Protein 3C6C (pdb70)

Secondary structure (DSSP, 8-state):
---B-EEEE---SSPP-TTS----SHHHHHHHHHHHHHHT-SEEEE-EE-TTT--EE--HHHHHHHHHHHHTTT---EEEEE---SEEE-EETTEEEEE-TT-EE--HHHHTHHHHHH--SEEEEE---EEEEETTEEEEE---HHHHH--HHHHHHT-EEEEE-SSHHHHHHHHHHHHTT-S-SS-EE---S-TTS--S-S---TTGGGS-TTSEEB----GGG---HHHHHT-BEEESTTT--EEETTEEPPHHHHHHHHHHHHHHT--BPPHHHHHH-----

Foldseek 3Di:
DDAFAEEAAAQAAAADDVVQPAAAALLSQLVLVQLLQVLPHQEYEDAYHDSPRSHHDDPLVRLQSNLVCNVPVPGDHQYEYELLPQQWFDADPVGRVDGDPVGRHDALVVSCVSCLNRVTQEYEDAQDWDWFDRPPDITIGHDDLVRVLVCQVCVVSNHAYAYEDFELVSQVSQVVCVVVVSGDDAHHYEEACTPPGHHLDLVSVVSVVSHDPRHAYEYAAAAPSSPLSQLVVRHHHYDYPNRYQAPDDPHGDRSSSRSNVVQVSSVVVPGHDHNVRVCVSPNDD

Radius of gyration: 17.81 Å; Cα contacts (8 Å, |Δi|>4): 610; chains: 1; bounding box: 41×48×41 Å

InterPro domains:
  IPR008567 Beta-keto acid cleavage enzyme [PF05853] (4-293)
  IPR008567 Beta-keto acid cleavage enzyme [PTHR37418] (1-295)
  IPR013785 Aldolase-type TIM barrel [G3DSA:3.20.20.70] (2-297)

B-factor: mean 24.75, std 10.01, range [10.19, 69.8]

Organism: Cupriavidus pinatubonensis (strain JMP 134 / LMG 1197) (NCBI:txid264198)

Nearest PDB structures (foldseek):
  3c6c-assembly1_A  TM=1.001E+00  e=1.081E-60  Cupriavidus pinatubonensis JMP134
  5zmu-assembly2_D  TM=8.269E-01  e=6.084E-22  Bordetella sp. BK-52
  5zmy-assembly2_C  TM=8.220E-01  e=3.050E-21  Bordetella sp. BK-52
  5zmy-assembly4_H  TM=8.264E-01  e=2.867E-21  Bordetella sp. BK-52
  5zmy-assembly3_E  TM=8.151E-01  e=7.732E-21  Bordetella sp. BK-52

Sequence (285 aa):
SRKVILTCAVTGNAPFNPKHPSPITPAQIADACVEAAKAGASVAHIHVRDPKTGGGSRDPVLFKEVVVDRVRSSGTDIVLNLTCGLGAFLLPDPEDESKALPESDVVPVAERVKHLEDCLPEIASSLDITTGNQVEGKLEFVYYLNNTTRTLRAARRFQELGIKPELEVFSPGDILFGKQLIEEGLIDGVPLFQVLGVLWGAPASTETIYQRNNLIPANAQWAAFGIIGRRDQPAQAALLGGNVRVGLEDNLYLSRGVFATNGQLVERRARTVIEHLGSVATPDEARDIGLSR

CATH classification: 3.20.20.70

Structure (mmCIF, N/CA/C/O backbone):
data_3C6C
#
_entry.id   3C6C
#
_cell.length_a   50.339
_cell.length_b   121.397
_cell.length_c   133.028
_cell.angle_alpha   90.000
_cell.angle_beta   90.000
_cell.angle_gamma   90.000
#
_symmetry.space_group_name_H-M   'I 2 2 2'
#
loop_
_entity.id
_entity.type
_entity.pdbx_description
1 polymer '3-keto-5-aminohexanoate cleavage enzyme'
2 non-polymer 'NICKEL (II) ION'
3 non-polymer 'ACETATE ION'
4 non-polymer 1,2-ETHANEDIOL
5 non-polymer DI(HYDROXYETHYL)ETHER
6 water water
#
loop_
_atom_site.group_PDB
_atom_site.id
_atom_site.type_symbol
_atom_site.label_atom_id
_atom_site.label_alt_id
_atom_site.label_comp_id
_atom_site.label_asym_id
_atom_site.label_entity_id
_atom_site.label_seq_id
_atom_site.pdbx_PDB_ins_code
_atom_site.Cartn_x
_atom_site.Cartn_y
_atom_site.Cartn_z
_atom_site.occupancy
_atom_site.B_iso_or_equiv
_atom_site.auth_seq_id
_atom_site.auth_comp_id
_atom_site.auth_asym_id
_atom_site.auth_atom_id
_atom_site.pdbx_PDB_model_num
ATOM 1 N N . SER A 1 21 ? 40.380 65.168 45.853 1.00 47.67 2 SER A N 1
ATOM 2 C CA . SER A 1 21 ? 39.615 64.031 45.249 1.00 45.14 2 SER A CA 1
ATOM 3 C C . SER A 1 21 ? 40.148 62.664 45.725 1.00 43.39 2 SER A C 1
ATOM 4 O O . SER A 1 21 ? 41.124 62.109 45.173 1.00 41.55 2 SER A O 1
ATOM 6 N N . ARG A 1 22 ? 39.505 62.135 46.763 1.00 37.82 3 ARG A N 1
ATOM 7 C CA . ARG A 1 22 ? 39.812 60.772 47.209 1.00 33.41 3 ARG A CA 1
ATOM 8 C C . ARG A 1 22 ? 39.479 59.801 46.099 1.00 28.78 3 ARG A C 1
ATOM 9 O O . ARG A 1 22 ? 38.526 59.997 45.345 1.00 24.06 3 ARG A O 1
ATOM 17 N N . LYS A 1 23 ? 40.294 58.753 46.036 1.00 25.67 4 LYS A N 1
ATOM 18 C CA . LYS A 1 23 ? 40.041 57.621 45.163 1.00 24.45 4 LYS A CA 1
ATOM 19 C C . LYS A 1 23 ? 39.290 56.557 45.956 1.00 23.98 4 LYS A C 1
ATOM 20 O O . LYS A 1 23 ? 39.811 55.983 46.905 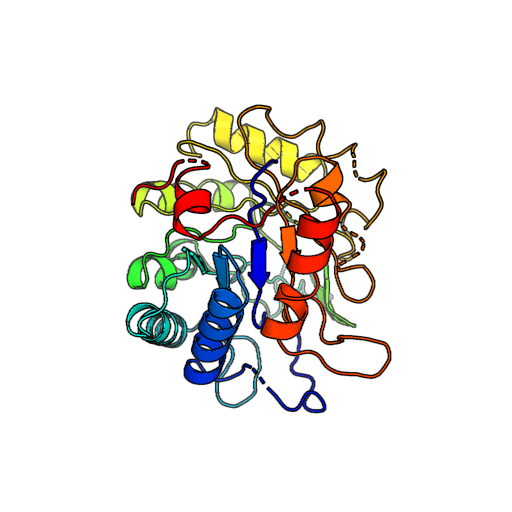1.00 26.66 4 LYS A O 1
ATOM 24 N N . VAL A 1 24 ? 38.063 56.306 45.528 1.00 19.50 5 VAL A N 1
ATOM 25 C CA . VAL A 1 24 ? 37.166 55.374 46.192 1.00 17.61 5 VAL A CA 1
ATOM 26 C C . VAL A 1 24 ? 37.289 53.989 45.571 1.00 17.93 5 VAL A C 1
ATOM 27 O O . VAL A 1 24 ? 37.184 53.829 44.354 1.00 16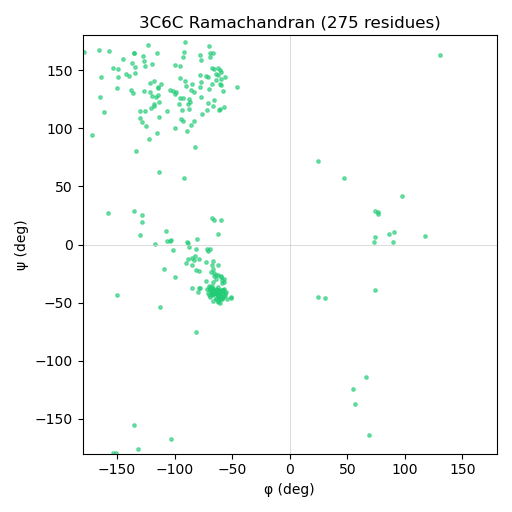.65 5 VAL A O 1
ATOM 31 N N . ILE A 1 25 ? 37.555 52.990 46.406 1.00 17.24 6 ILE A N 1
ATOM 32 C CA . ILE A 1 25 ? 37.633 51.595 45.927 1.00 16.00 6 ILE A CA 1
ATOM 33 C C . ILE A 1 25 ? 36.211 51.109 45.716 1.00 16.83 6 ILE A C 1
ATOM 34 O O . ILE A 1 25 ? 35.367 51.204 46.602 1.00 17.84 6 ILE A O 1
ATOM 39 N N . LEU A 1 26 ? 35.973 50.605 44.513 1.00 15.82 7 LEU A N 1
ATOM 40 C CA . LEU A 1 26 ? 34.662 50.023 44.157 1.00 15.94 7 LEU A CA 1
ATOM 41 C C . LEU A 1 26 ? 34.839 48.563 43.808 1.00 17.12 7 LEU A C 1
ATOM 42 O O . LEU A 1 26 ? 35.610 48.178 42.889 1.00 17.24 7 LEU A O 1
ATOM 47 N N . THR A 1 27 ? 34.120 47.767 44.592 1.00 15.75 8 THR A N 1
ATOM 48 C CA . THR A 1 27 ? 34.006 46.318 44.404 1.00 16.41 8 THR A CA 1
ATOM 49 C C . THR A 1 27 ? 32.671 45.989 43.745 1.00 16.83 8 THR A C 1
ATOM 50 O O . THR A 1 27 ? 31.611 46.500 44.121 1.00 17.71 8 THR A O 1
ATOM 54 N N . CYS A 1 28 ? 32.755 45.163 42.719 1.00 16.56 9 CYS A N 1
ATOM 55 C CA . CYS A 1 28 ? 31.564 44.586 42.095 1.00 15.01 9 CYS A CA 1
ATOM 56 C C . CYS A 1 28 ? 31.415 43.126 42.439 1.00 17.99 9 CYS A C 1
ATOM 57 O O . CYS A 1 28 ? 32.285 42.306 42.114 1.00 16.79 9 CYS A O 1
ATOM 60 N N . ALA A 1 29 ? 30.337 42.862 43.170 1.00 16.08 10 ALA A N 1
ATOM 61 C CA . ALA A 1 29 ? 29.934 41.527 43.623 1.00 16.39 10 ALA A CA 1
ATOM 62 C C . ALA A 1 29 ? 29.043 40.958 42.537 1.00 16.11 10 ALA A C 1
ATOM 63 O O . ALA A 1 29 ? 27.874 41.274 42.447 1.00 16.36 10 ALA A O 1
ATOM 65 N N . VAL A 1 30 ? 29.642 40.132 41.679 1.00 14.92 11 VAL A N 1
ATOM 66 C CA . VAL A 1 30 ? 29.067 39.856 40.359 1.00 15.98 11 VAL A CA 1
ATOM 67 C C . VAL A 1 30 ? 27.900 38.850 40.319 1.00 16.22 11 VAL A C 1
ATOM 68 O O . VAL A 1 30 ? 27.100 38.878 39.369 1.00 17.25 11 VAL A O 1
ATOM 72 N N . THR A 1 31 ? 27.774 37.964 41.317 1.00 17.64 12 THR A N 1
ATOM 73 C CA . THR A 1 31 ? 26.678 36.968 41.227 1.00 16.13 12 THR A CA 1
ATOM 74 C C . THR A 1 31 ? 26.113 36.486 42.570 1.00 16.09 12 THR A C 1
ATOM 75 O O . THR A 1 31 ? 24.918 36.311 42.723 1.00 17.09 12 THR A O 1
ATOM 79 N N . GLY A 1 32 ? 27.000 36.204 43.512 1.00 17.27 13 GLY A N 1
ATOM 80 C CA . GLY A 1 32 ? 26.598 35.716 44.798 1.00 18.05 13 GLY A CA 1
ATOM 81 C C . GLY A 1 32 ? 26.038 34.313 44.746 1.00 17.89 13 GLY A C 1
ATOM 82 O O . GLY A 1 32 ? 26.198 33.598 43.776 1.00 18.02 13 GLY A O 1
ATOM 83 N N . ASN A 1 33 ? 25.355 33.952 45.829 1.00 18.96 14 ASN A N 1
ATOM 84 C CA . ASN A 1 33 ? 24.763 32.605 45.940 1.00 21.82 14 ASN A CA 1
ATOM 85 C C . ASN A 1 33 ? 23.287 32.618 46.363 1.00 23.32 14 ASN A C 1
ATOM 86 O O . ASN A 1 33 ? 22.706 31.579 46.622 1.00 23.89 14 ASN A O 1
ATOM 91 N N . ALA A 1 34 ? 22.674 33.796 46.412 1.00 18.85 15 ALA A N 1
ATOM 92 C CA . ALA A 1 34 ? 21.209 33.871 46.582 1.00 20.34 15 ALA A CA 1
ATOM 93 C C . ALA A 1 34 ? 20.538 33.140 45.409 1.00 20.44 15 ALA A C 1
ATOM 94 O O . ALA A 1 34 ? 21.045 33.112 44.304 1.00 20.09 15 ALA A O 1
ATOM 96 N N . PRO A 1 35 ? 19.378 32.531 45.648 1.00 22.30 16 PRO A N 1
ATOM 97 C CA . PRO A 1 35 ? 18.679 31.796 44.577 1.00 22.94 16 PRO A CA 1
ATOM 98 C C . PRO A 1 35 ? 18.581 32.525 43.230 1.00 22.69 16 PRO A C 1
ATOM 99 O O . PRO A 1 35 ? 18.258 33.715 43.143 1.00 23.40 16 PRO A O 1
ATOM 103 N N . PHE A 1 36 ? 18.853 31.760 42.189 1.00 22.15 17 PHE A N 1
ATOM 104 C CA . PHE A 1 36 ? 18.768 32.245 40.797 1.00 22.25 17 PHE A CA 1
ATOM 105 C C . PHE A 1 36 ? 17.310 32.572 40.486 1.00 22.18 17 PHE A C 1
ATOM 106 O O . PHE A 1 36 ? 16.425 31.736 40.639 1.00 20.15 17 PHE A O 1
ATOM 114 N N . ASN A 1 37 ? 17.089 33.812 40.054 1.00 22.06 18 ASN A N 1
ATOM 115 C CA . ASN A 1 37 ? 15.791 34.252 39.508 1.00 23.98 18 ASN A CA 1
ATOM 116 C C . ASN A 1 37 ? 15.857 34.252 37.985 1.00 22.66 18 ASN A C 1
ATOM 117 O O . ASN A 1 37 ? 16.421 35.162 37.380 1.00 22.62 18 ASN A O 1
ATOM 122 N N . PRO A 1 38 ? 15.311 33.207 37.344 1.00 22.15 19 PRO A N 1
ATOM 123 C CA . PRO A 1 38 ? 15.496 33.014 35.905 1.00 22.36 19 PRO A CA 1
ATOM 124 C C . PRO A 1 38 ? 14.774 34.041 35.018 1.00 20.24 19 PRO A C 1
ATOM 125 O O . PRO A 1 38 ? 14.943 34.035 33.799 1.00 22.76 19 PRO A O 1
ATOM 129 N N . LYS A 1 39 ? 14.004 34.931 35.626 1.00 17.78 20 LYS A N 1
ATOM 130 C CA . LYS A 1 39 ? 13.489 36.100 34.873 1.00 18.14 20 LYS A CA 1
ATOM 131 C C . LYS A 1 39 ? 14.611 37.079 34.504 1.00 16.73 20 LYS A C 1
ATOM 132 O O . LYS A 1 39 ? 14.511 37.819 33.525 1.00 19.09 20 LYS A O 1
ATOM 138 N N . HIS A 1 40 ? 15.686 37.028 35.274 1.00 17.85 21 HIS A N 1
ATOM 139 C CA . HIS A 1 40 ? 16.881 37.834 34.952 1.00 18.20 21 HIS A CA 1
ATOM 140 C C . HIS A 1 40 ? 17.635 37.174 33.788 1.00 18.56 21 HIS A C 1
ATOM 141 O O . HIS A 1 40 ? 18.178 36.094 33.928 1.00 20.12 21 HIS A O 1
ATOM 148 N N . PRO A 1 41 ? 17.664 37.822 32.623 1.00 20.95 22 PRO A N 1
ATOM 149 C CA . PRO A 1 41 ? 18.048 37.112 31.401 1.00 20.68 22 PRO A CA 1
ATOM 150 C C . PRO A 1 41 ? 19.536 36.944 31.170 1.00 21.18 22 PRO A C 1
ATOM 151 O O . PRO A 1 41 ? 19.944 36.327 30.191 1.00 22.39 22 PRO A O 1
ATOM 155 N N . SER A 1 42 ? 20.333 37.519 32.059 1.00 20.42 23 SER A N 1
ATOM 156 C CA . SER A 1 42 ? 21.797 37.481 31.926 1.00 19.68 23 SER A CA 1
ATOM 157 C C . SER A 1 42 ? 22.501 37.219 33.244 1.00 20.01 23 SER A C 1
ATOM 158 O O . SER A 1 42 ? 23.658 37.564 33.419 1.00 21.64 23 SER A O 1
ATOM 169 N N . PRO A 1 44 ? 24.850 35.781 35.839 1.00 19.84 25 PRO A N 1
ATOM 170 C CA . PRO A 1 44 ? 26.060 34.945 35.644 1.00 18.23 25 PRO A CA 1
ATOM 171 C C . PRO A 1 44 ? 26.015 33.642 36.429 1.00 17.33 25 PRO A C 1
ATOM 172 O O . PRO A 1 44 ? 26.014 33.642 37.674 1.00 20.57 25 PRO A O 1
ATOM 176 N N . ILE A 1 45 ? 25.979 32.536 35.691 1.00 16.80 26 ILE A N 1
ATOM 177 C CA . ILE A 1 45 ? 25.839 31.213 36.315 1.00 17.94 26 ILE A CA 1
ATOM 178 C C . ILE A 1 45 ? 27.075 30.333 36.162 1.00 18.32 26 ILE A C 1
ATOM 179 O O . ILE A 1 45 ? 27.574 29.771 37.132 1.00 18.76 26 ILE A O 1
ATOM 184 N N . THR A 1 46 ? 27.500 30.175 34.918 1.00 17.79 27 THR A N 1
ATOM 185 C CA . THR A 1 46 ? 28.703 29.348 34.592 1.00 18.99 27 THR A CA 1
ATOM 186 C C . THR A 1 46 ? 29.982 30.106 34.926 1.00 17.70 27 THR A C 1
ATOM 187 O O . THR A 1 46 ? 29.954 31.345 35.026 1.00 17.16 27 THR A O 1
ATOM 191 N N . PRO A 1 47 ? 31.111 29.393 35.104 1.00 17.85 28 PRO A N 1
ATOM 192 C CA . PRO A 1 47 ? 32.331 30.135 35.355 1.00 18.69 28 PRO A CA 1
ATOM 193 C C . PRO A 1 47 ? 32.691 31.154 34.253 1.00 17.83 28 PRO A C 1
ATOM 194 O O . PRO A 1 47 ? 33.249 32.216 34.534 1.00 17.04 28 PRO A O 1
ATOM 198 N N . ALA A 1 48 ? 32.342 30.836 33.009 1.00 19.70 29 ALA A N 1
ATOM 199 C CA . ALA A 1 48 ? 32.640 31.706 31.886 1.00 16.12 29 ALA A CA 1
ATOM 200 C C . ALA A 1 48 ? 31.805 32.987 32.022 1.00 15.90 29 ALA A C 1
ATOM 201 O O . ALA A 1 48 ? 32.301 34.087 31.792 1.00 16.94 29 ALA A O 1
ATOM 203 N N . GLN A 1 49 ? 30.545 32.829 32.401 1.00 17.49 30 GLN A N 1
ATOM 204 C CA . GLN A 1 49 ? 29.631 33.984 32.551 1.00 16.26 30 GLN A CA 1
ATOM 205 C C . GLN A 1 49 ? 30.082 34.861 33.717 1.00 16.86 30 GLN A C 1
ATOM 206 O O . GLN A 1 49 ? 30.018 36.109 33.685 1.00 16.96 30 GLN A O 1
ATOM 212 N N . ILE A 1 50 ? 30.554 34.193 34.749 1.00 16.49 31 ILE A N 1
ATOM 213 C CA . ILE A 1 50 ? 30.989 34.890 35.983 1.00 16.97 31 ILE A CA 1
ATOM 214 C C . ILE A 1 50 ? 32.274 35.674 35.716 1.00 17.68 31 ILE A C 1
ATOM 215 O O . ILE A 1 50 ? 32.396 36.816 36.098 1.00 16.27 31 ILE A O 1
ATOM 220 N N . ALA A 1 51 ? 33.20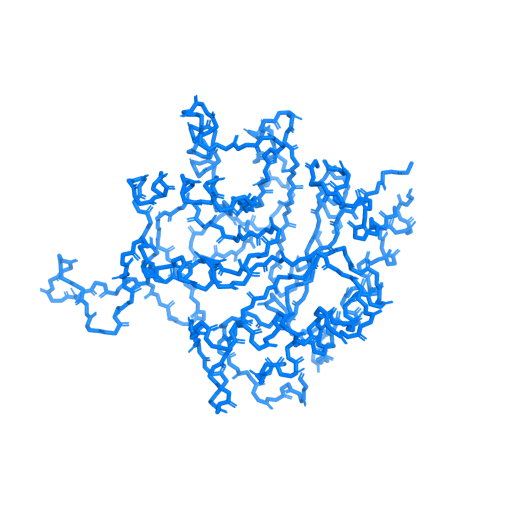6 35.054 35.000 1.00 17.82 32 ALA A N 1
ATOM 221 C CA . ALA A 1 51 ? 34.431 35.732 34.567 1.00 17.71 32 ALA A CA 1
ATOM 222 C C . ALA A 1 51 ? 34.072 36.894 33.658 1.00 15.71 32 ALA A C 1
ATOM 223 O O . ALA A 1 51 ? 34.610 37.991 33.792 1.00 16.99 32 ALA A O 1
ATOM 225 N N . ASP A 1 52 ? 33.168 36.646 32.717 1.00 17.76 33 ASP A N 1
ATOM 226 C CA . ASP A 1 52 ? 32.757 37.689 31.764 1.00 16.79 33 ASP A CA 1
ATOM 227 C C . ASP A 1 52 ? 32.224 38.905 32.540 1.00 17.46 33 ASP A C 1
ATOM 228 O O . ASP A 1 52 ? 32.486 40.055 32.192 1.00 20.40 33 ASP A O 1
ATOM 233 N N . ALA A 1 53 ? 31.513 38.624 33.625 1.00 16.14 34 ALA A N 1
ATOM 234 C CA . ALA A 1 53 ? 30.877 39.671 34.454 1.00 16.00 34 ALA A CA 1
ATOM 235 C C . ALA A 1 53 ? 31.955 40.469 35.190 1.00 16.95 34 ALA A C 1
ATOM 236 O O . ALA A 1 53 ? 31.840 41.674 35.361 1.00 17.84 34 ALA A O 1
ATOM 238 N N . CYS A 1 54 ? 33.018 39.786 35.616 1.00 15.43 35 CYS A N 1
ATOM 239 C CA . CYS A 1 54 ? 34.153 40.467 36.272 1.00 15.93 35 CYS A CA 1
ATOM 240 C C . CYS A 1 54 ? 34.818 41.425 35.312 1.00 18.45 35 CYS A C 1
ATOM 241 O O . CYS A 1 54 ? 35.200 42.531 35.673 1.00 17.15 35 CYS A O 1
ATOM 244 N N . VAL A 1 55 ? 34.989 40.961 34.077 1.00 17.60 36 VAL A N 1
ATOM 245 C CA . VAL A 1 55 ? 35.644 41.763 33.041 1.00 18.49 36 VAL A CA 1
ATOM 246 C C . VAL A 1 55 ? 34.792 42.978 32.671 1.00 17.48 36 VAL A C 1
ATOM 247 O O . VAL A 1 55 ? 35.297 44.082 32.518 1.00 17.55 36 VAL A O 1
ATOM 251 N N . GLU A 1 56 ? 33.505 42.748 32.541 1.00 17.29 37 GLU A N 1
ATOM 252 C CA . GLU A 1 56 ? 32.513 43.804 32.270 1.00 17.97 37 GLU A CA 1
ATOM 253 C C . GLU A 1 56 ? 32.543 44.881 33.366 1.00 17.92 37 GLU A C 1
ATOM 254 O O . GLU A 1 56 ? 32.553 46.096 33.104 1.00 18.18 37 GLU A O 1
ATOM 260 N N . ALA A 1 57 ? 32.593 44.419 34.605 1.00 16.79 38 ALA A N 1
ATOM 261 C CA . ALA A 1 57 ? 32.692 45.331 35.750 1.00 17.11 38 ALA A CA 1
ATOM 262 C C . ALA A 1 57 ? 33.994 46.143 35.692 1.00 16.33 38 ALA A C 1
ATOM 263 O O . ALA A 1 57 ? 33.997 47.355 35.872 1.00 19.24 38 ALA A O 1
ATOM 265 N N . ALA A 1 58 ? 35.097 45.457 35.377 1.00 17.71 39 ALA A N 1
ATOM 266 C CA . ALA A 1 58 ? 36.410 46.111 35.273 1.00 17.45 39 ALA A CA 1
ATOM 267 C C . ALA A 1 58 ? 36.378 47.217 34.224 1.00 16.21 39 ALA A C 1
ATOM 268 O O . ALA A 1 58 ? 36.849 48.336 34.424 1.00 17.56 39 ALA A O 1
ATOM 270 N N . LYS A 1 59 ? 35.807 46.878 33.076 1.00 16.52 40 LYS A N 1
ATOM 271 C CA . LYS A 1 59 ? 35.792 47.796 31.954 1.00 18.82 40 LYS A CA 1
ATOM 272 C C . LYS A 1 59 ? 34.949 49.035 32.266 1.00 17.98 40 LYS A C 1
ATOM 273 O O . LYS A 1 59 ? 35.164 50.113 31.721 1.00 18.88 40 LYS A O 1
ATOM 279 N N . ALA A 1 60 ? 33.980 48.860 33.153 1.00 19.81 41 ALA A N 1
ATOM 280 C CA . ALA A 1 60 ? 33.120 49.976 33.589 1.00 17.57 41 ALA A CA 1
ATOM 281 C C . ALA A 1 60 ? 33.781 50.830 34.695 1.00 18.12 41 ALA A C 1
ATOM 282 O O . ALA A 1 60 ? 33.276 51.899 35.044 1.00 18.35 41 ALA A O 1
ATOM 284 N N . GLY A 1 61 ? 34.899 50.332 35.224 1.00 17.27 42 GLY A N 1
ATOM 285 C CA . GLY A 1 61 ? 35.725 51.029 36.205 1.00 17.94 42 GLY A CA 1
ATOM 286 C C . GLY A 1 61 ? 35.893 50.402 37.589 1.00 18.18 42 GLY A C 1
ATOM 287 O O . GLY A 1 61 ? 36.483 50.995 38.485 1.00 17.37 42 GLY A O 1
ATOM 288 N N . ALA A 1 62 ? 35.396 49.194 37.777 1.00 17.99 43 ALA A N 1
ATOM 289 C CA . ALA A 1 62 ? 35.510 48.513 39.081 1.00 16.41 43 ALA A CA 1
ATOM 290 C C . ALA A 1 62 ? 36.971 48.228 39.442 1.00 17.40 43 ALA A C 1
ATOM 291 O O . ALA A 1 62 ? 37.786 47.868 38.594 1.00 17.30 43 ALA A O 1
ATOM 293 N N . SER A 1 63 ? 37.253 48.388 40.727 1.00 17.99 44 SER A N 1
ATOM 294 C CA . SER A 1 63 ? 38.597 48.189 41.287 1.00 15.66 44 SER A CA 1
ATOM 295 C C . SER A 1 63 ? 38.852 46.712 41.613 1.00 17.87 44 SER A C 1
ATOM 296 O O . SER A 1 63 ? 39.966 46.210 41.481 1.00 17.63 44 SER A O 1
ATOM 299 N N . VAL A 1 64 ? 37.791 46.084 42.097 1.00 16.97 45 VAL A N 1
ATOM 300 C CA . VAL A 1 64 ? 37.792 44.739 42.652 1.00 17.15 45 VAL A CA 1
ATOM 301 C C . VAL A 1 64 ? 36.533 43.989 42.200 1.00 16.46 45 VAL A C 1
ATOM 302 O O . VAL A 1 64 ? 35.448 44.593 42.084 1.00 17.33 45 VAL A O 1
ATOM 306 N N . ALA A 1 65 ? 36.685 42.688 41.972 1.00 16.07 46 ALA A N 1
ATOM 307 C CA . ALA A 1 65 ? 35.566 41.757 41.711 1.00 19.35 46 ALA A CA 1
ATOM 308 C C . ALA A 1 65 ? 35.437 40.763 42.860 1.00 17.91 46 ALA A C 1
ATOM 309 O O . ALA A 1 65 ? 36.399 40.049 43.177 1.00 17.98 46 ALA A O 1
ATOM 311 N N . HIS A 1 66 ? 34.256 40.745 43.453 1.00 17.52 47 HIS A N 1
ATOM 312 C CA . HIS A 1 66 ? 33.895 39.763 44.485 1.00 19.25 47 HIS A CA 1
ATOM 313 C C . HIS A 1 66 ? 33.127 38.618 43.835 1.00 17.14 47 HIS A C 1
ATOM 314 O O . HIS A 1 66 ? 32.089 38.795 43.202 1.00 16.80 47 HIS A O 1
ATOM 321 N N . ILE A 1 67 ? 33.699 37.429 43.993 1.00 16.84 48 ILE A N 1
ATOM 322 C CA . ILE A 1 67 ? 33.334 36.235 43.236 1.00 17.62 48 ILE A CA 1
ATOM 323 C C . ILE A 1 67 ? 32.826 35.078 44.107 1.00 14.66 48 ILE A C 1
ATOM 324 O O . ILE A 1 67 ? 33.429 34.706 45.126 1.00 15.06 48 ILE A O 1
ATOM 329 N N . HIS A 1 68 ? 31.662 34.607 43.703 1.00 16.60 49 HIS A N 1
ATOM 330 C CA . HIS A 1 68 ? 31.096 33.315 44.108 1.00 16.40 49 HIS A CA 1
ATOM 331 C C . HIS A 1 68 ? 31.022 32.471 42.851 1.00 16.54 49 HIS A C 1
ATOM 332 O O . HIS A 1 68 ? 31.104 32.967 41.732 1.00 16.36 49 HIS A O 1
ATOM 339 N N . VAL A 1 69 ? 30.829 31.185 43.059 1.00 17.19 50 VAL A N 1
ATOM 340 C CA . VAL A 1 69 ? 30.515 30.257 41.965 1.00 16.44 50 VAL A CA 1
ATOM 341 C C . VAL A 1 69 ? 29.170 29.609 42.231 1.00 16.84 50 VAL A C 1
ATOM 342 O O . VAL A 1 69 ? 28.688 29.584 43.368 1.00 17.74 50 VAL A O 1
ATOM 346 N N . ARG A 1 70 ? 28.543 29.167 41.145 1.00 16.76 51 ARG A N 1
ATOM 347 C CA . ARG A 1 70 ? 27.235 28.538 41.182 1.00 18.84 51 ARG A CA 1
ATOM 348 C C . ARG A 1 70 ? 27.290 27.175 40.507 1.00 18.37 51 ARG A C 1
ATOM 349 O O . ARG A 1 70 ? 28.133 26.915 39.634 1.00 19.48 51 ARG A O 1
ATOM 357 N N . ASP A 1 71 ? 26.399 26.293 40.916 1.00 19.08 52 ASP A N 1
ATOM 358 C CA . ASP A 1 71 ? 26.282 25.007 40.214 1.00 20.24 52 ASP A CA 1
ATOM 359 C C . ASP A 1 71 ? 25.914 25.289 38.766 1.00 26.82 52 ASP A C 1
ATOM 360 O O . ASP A 1 71 ? 24.841 25.834 38.525 1.00 25.68 52 ASP A O 1
ATOM 365 N N . PRO A 1 72 ? 26.801 24.920 37.814 1.00 27.28 53 PRO A N 1
ATOM 366 C CA . PRO A 1 72 ? 26.765 25.461 36.457 1.00 32.64 53 PRO A CA 1
ATOM 367 C C . PRO A 1 72 ? 25.532 25.010 35.775 1.00 34.23 53 PRO A C 1
ATOM 368 O O . PRO A 1 72 ? 25.165 25.551 34.742 1.00 40.02 53 PRO A O 1
ATOM 372 N N . LYS A 1 73 ? 24.914 24.022 36.393 1.00 35.67 54 LYS A N 1
ATOM 373 C CA . LYS A 1 73 ? 23.664 23.478 35.906 1.00 38.19 54 LYS A CA 1
ATOM 374 C C . LYS A 1 73 ? 22.585 24.392 36.384 1.00 36.96 54 LYS A C 1
ATOM 375 O O . LYS A 1 73 ? 22.033 25.209 35.619 1.00 37.48 54 LYS A O 1
ATOM 381 N N . THR A 1 74 ? 22.348 24.224 37.691 1.00 31.85 55 THR A N 1
ATOM 382 C CA . THR A 1 74 ? 21.134 24.679 38.414 1.00 28.30 55 THR A CA 1
ATOM 383 C C . THR A 1 74 ? 21.128 26.125 38.865 1.00 25.53 55 THR A C 1
ATOM 384 O O . THR A 1 74 ? 20.106 26.644 39.272 1.00 27.37 55 THR A O 1
ATOM 388 N N . GLY A 1 75 ? 22.279 26.743 38.813 1.00 23.58 56 GLY A N 1
ATOM 389 C CA . GLY A 1 75 ? 22.413 28.129 39.254 1.00 23.14 56 GLY A CA 1
ATOM 390 C C . GLY A 1 75 ? 22.361 28.253 40.747 1.00 24.68 56 GLY A C 1
ATOM 391 O O . GLY A 1 75 ? 22.417 29.355 41.292 1.00 27.65 56 GLY A O 1
ATOM 392 N N . GLY A 1 76 ? 22.259 27.098 41.388 1.00 24.04 57 GLY A N 1
ATOM 393 C CA . GLY A 1 76 ? 22.338 26.952 42.850 1.00 26.56 57 GLY A CA 1
ATOM 394 C C . GLY A 1 76 ? 23.719 27.181 43.445 1.00 28.65 57 GLY A C 1
ATOM 395 O O . GLY A 1 76 ? 24.722 27.298 42.757 1.00 23.92 57 GLY A O 1
ATOM 396 N N . GLY A 1 77 ? 23.743 27.240 44.763 1.00 32.66 58 GLY A N 1
ATOM 397 C CA . GLY A 1 77 ? 24.991 27.456 45.510 1.00 31.27 58 GLY A CA 1
ATOM 398 C C . GLY A 1 77 ? 26.021 26.388 45.257 1.00 28.02 58 GLY A C 1
ATOM 399 O O . GLY A 1 77 ? 25.721 25.212 45.058 1.00 29.98 58 GLY A O 1
ATOM 400 N N . SER A 1 78 ? 27.265 26.837 45.204 1.00 25.96 59 SER A N 1
ATOM 401 C CA . SER A 1 78 ? 28.390 25.919 45.088 1.00 22.24 59 SER A CA 1
ATOM 402 C C . SER A 1 78 ? 29.610 26.489 45.764 1.00 19.84 59 SER A C 1
ATOM 403 O O . SER A 1 78 ? 29.790 27.691 45.843 1.00 19.48 59 SER A O 1
ATOM 406 N N . ARG A 1 79 ? 30.449 25.584 46.241 1.00 19.81 60 ARG A N 1
ATOM 407 C CA . ARG A 1 79 ? 31.784 25.957 46.690 1.00 20.13 60 ARG A CA 1
ATOM 408 C C . ARG A 1 79 ? 32.869 25.074 46.047 1.00 21.27 60 ARG A C 1
ATOM 409 O O . ARG A 1 79 ? 33.958 24.937 46.576 1.00 21.31 60 ARG A O 1
ATOM 417 N N . ASP A 1 80 ? 32.554 24.531 44.884 1.00 18.78 61 ASP A N 1
ATOM 418 C CA . ASP A 1 80 ? 33.496 23.642 44.140 1.00 19.01 61 ASP A CA 1
ATOM 419 C C . ASP A 1 80 ? 34.779 24.379 43.755 1.00 18.72 61 ASP A C 1
ATOM 420 O O . ASP A 1 80 ? 34.733 25.300 42.962 1.00 20.65 61 ASP A O 1
ATOM 425 N N . PRO A 1 81 ? 35.935 23.961 44.295 1.00 20.51 62 PRO A N 1
ATOM 426 C CA . PRO A 1 81 ? 37.202 24.658 44.011 1.00 20.25 62 PRO A CA 1
ATOM 427 C C . PRO A 1 81 ? 37.551 24.668 42.516 1.00 20.21 62 PRO A C 1
ATOM 428 O O . PRO A 1 81 ? 38.241 25.572 42.034 1.00 19.68 62 PRO A O 1
ATOM 432 N N . VAL A 1 82 ? 37.068 23.658 41.815 1.00 19.77 63 VAL A N 1
ATOM 433 C CA . VAL A 1 82 ? 37.332 23.534 40.378 1.00 19.75 63 VAL A CA 1
ATOM 434 C C . VAL A 1 82 ? 36.699 24.692 39.614 1.00 17.63 63 VAL A C 1
ATOM 435 O O . VAL A 1 82 ? 37.283 25.260 38.678 1.00 17.51 63 VAL A O 1
ATOM 439 N N . LEU A 1 83 ? 35.520 25.071 40.076 1.00 16.72 64 LEU A N 1
ATOM 440 C CA . LEU A 1 83 ? 34.768 26.158 39.455 1.00 15.80 64 LEU A CA 1
ATOM 441 C C . LEU A 1 83 ? 35.443 27.489 39.750 1.00 16.19 64 LEU A C 1
ATOM 442 O O . LEU A 1 83 ? 35.577 28.358 38.868 1.00 16.23 64 LEU A O 1
ATOM 447 N N . PHE A 1 84 ? 35.898 27.643 40.986 1.00 15.18 65 PHE A N 1
ATOM 448 C CA . PHE A 1 84 ? 36.614 28.872 41.394 1.00 16.01 65 PHE A CA 1
ATOM 449 C C . PHE A 1 84 ? 37.865 29.042 40.510 1.00 18.09 65 PHE A C 1
ATOM 450 O O . PHE A 1 84 ? 38.155 30.122 40.018 1.00 17.13 65 PHE A O 1
ATOM 458 N N . LYS A 1 85 ? 38.592 27.940 40.335 1.00 17.72 66 LYS A N 1
ATOM 459 C CA . LYS A 1 85 ? 39.843 27.960 39.551 1.00 16.39 66 LYS A CA 1
ATOM 460 C C . LYS A 1 85 ? 39.585 28.366 38.104 1.00 18.40 66 LYS A C 1
ATOM 461 O O . LYS A 1 85 ? 40.339 29.127 37.500 1.00 16.14 66 LYS A O 1
ATOM 467 N N . GLU A 1 86 ? 38.491 27.881 37.549 1.00 15.72 67 GLU A N 1
ATOM 468 C CA . GLU A 1 86 ? 38.137 28.207 36.161 1.00 16.37 67 GLU A CA 1
ATOM 469 C C . GLU A 1 86 ? 37.839 29.706 36.049 1.00 16.71 67 GLU A C 1
ATOM 470 O O . GLU A 1 86 ? 38.271 30.376 35.110 1.00 18.43 67 GLU A O 1
ATOM 476 N N . VAL A 1 87 ? 37.126 30.235 37.041 1.00 18.49 68 VAL A N 1
ATOM 477 C CA . VAL A 1 87 ? 36.773 31.666 36.997 1.00 15.57 68 VAL A CA 1
ATOM 478 C C . VAL A 1 87 ? 38.050 32.507 37.020 1.00 16.99 68 VAL A C 1
ATOM 479 O O . VAL A 1 87 ? 38.235 33.396 36.199 1.00 16.33 68 VAL A O 1
ATOM 483 N N . VAL A 1 88 ? 38.942 32.191 37.939 1.00 16.28 69 VAL A N 1
ATOM 484 C CA A VAL A 1 88 ? 40.157 32.993 38.152 0.50 17.72 69 VAL A CA 1
ATOM 485 C CA B VAL A 1 88 ? 40.144 33.029 38.138 0.50 16.58 69 VAL A CA 1
ATOM 486 C C . VAL A 1 88 ? 41.085 32.880 36.941 1.00 16.99 69 VAL A C 1
ATOM 487 O O . VAL A 1 88 ? 41.699 33.858 36.502 1.00 18.26 69 VAL A O 1
ATOM 494 N N . ASP A 1 89 ? 41.134 31.667 36.384 1.00 17.39 70 ASP A N 1
ATOM 495 C CA . ASP A 1 89 ? 41.951 31.411 35.188 1.00 18.13 70 ASP A CA 1
ATOM 496 C C . ASP A 1 89 ? 41.436 32.237 34.005 1.00 18.09 70 ASP A C 1
ATOM 497 O O . ASP A 1 89 ? 42.214 32.821 33.254 1.00 16.72 70 ASP A O 1
ATOM 502 N N . ARG A 1 90 ? 40.119 32.283 33.868 1.00 17.83 71 ARG A N 1
ATOM 503 C CA . ARG A 1 90 ? 39.470 33.083 32.813 1.00 16.31 71 ARG A CA 1
ATOM 504 C C . ARG A 1 90 ? 39.715 34.580 32.966 1.00 18.09 71 ARG A C 1
ATOM 505 O O . ARG A 1 90 ? 40.035 35.259 32.002 1.00 19.00 71 ARG A O 1
ATOM 513 N N . VAL A 1 91 ? 39.556 35.100 34.169 1.00 19.44 72 VAL A N 1
ATOM 514 C CA . VAL A 1 91 ? 39.685 36.560 34.370 1.00 17.39 72 VAL A CA 1
ATOM 515 C C . VAL A 1 91 ? 41.146 36.943 34.121 1.00 17.54 72 VAL A C 1
ATOM 516 O O . VAL A 1 91 ? 41.466 37.905 33.431 1.00 19.42 72 VAL A O 1
ATOM 520 N N . ARG A 1 92 ? 42.027 36.130 34.659 1.00 19.21 73 ARG A N 1
ATOM 521 C CA . ARG A 1 92 ? 43.467 36.403 34.593 1.00 20.83 73 ARG A CA 1
ATOM 522 C C . ARG A 1 92 ? 44.015 36.332 33.174 1.00 22.27 73 ARG A C 1
ATOM 523 O O . ARG A 1 92 ? 45.069 36.900 32.901 1.00 26.13 73 ARG A O 1
ATOM 531 N N . SER A 1 93 ? 43.300 35.645 32.299 1.00 18.45 74 SER A N 1
ATOM 532 C CA . SER A 1 93 ? 43.744 35.456 30.914 1.00 19.98 74 SER A CA 1
ATOM 533 C C . SER A 1 93 ? 42.900 36.289 29.953 1.00 19.81 74 SER A C 1
ATOM 534 O O . SER A 1 93 ? 42.976 36.156 28.737 1.00 19.54 74 SER A O 1
ATOM 537 N N . SER A 1 94 ? 42.120 37.180 30.533 1.00 19.97 75 SER A N 1
ATOM 538 C CA . SER A 1 94 ? 41.132 37.942 29.768 1.00 18.42 75 SER A CA 1
ATOM 539 C C . SER A 1 94 ? 41.722 39.120 29.040 1.00 19.07 75 SER A C 1
ATOM 540 O O . SER A 1 94 ? 41.117 39.671 28.121 1.00 21.99 75 SER A O 1
ATOM 543 N N . GLY A 1 95 ? 42.855 39.544 29.530 1.00 18.53 76 GLY A N 1
ATOM 544 C CA . GLY A 1 95 ? 43.516 40.771 29.051 1.00 20.06 76 GLY A CA 1
ATOM 545 C C . GLY A 1 95 ? 43.087 42.017 29.808 1.00 21.58 76 GLY A C 1
ATOM 546 O O . GLY A 1 95 ? 43.533 43.113 29.519 1.00 22.53 76 GLY A O 1
ATOM 547 N N . THR A 1 96 ? 42.236 41.796 30.797 1.00 20.92 77 THR A N 1
ATOM 548 C CA . THR A 1 96 ? 41.735 42.855 31.675 1.00 20.87 77 THR A CA 1
ATOM 549 C C . THR A 1 96 ? 42.104 42.522 33.101 1.00 20.80 77 THR A C 1
ATOM 550 O O . THR A 1 96 ? 41.891 41.409 33.560 1.00 22.85 77 THR A O 1
ATOM 554 N N . ASP A 1 97 ? 42.676 43.513 33.778 1.00 20.93 78 ASP A N 1
ATOM 555 C CA . ASP A 1 97 ? 43.071 43.406 35.197 1.00 20.42 78 ASP A CA 1
ATOM 556 C C . ASP A 1 97 ? 42.001 43.962 36.122 1.00 19.54 78 ASP A C 1
ATOM 557 O O . ASP A 1 97 ? 41.289 44.935 35.819 1.00 22.50 78 ASP A O 1
ATOM 562 N N . ILE A 1 98 ? 41.896 43.271 37.237 1.00 18.45 79 ILE A N 1
ATOM 563 C CA . ILE A 1 98 ? 41.015 43.625 38.370 1.00 19.72 79 ILE A CA 1
ATOM 564 C C . ILE A 1 98 ? 41.486 42.813 39.594 1.00 19.99 79 ILE A C 1
ATOM 565 O O . ILE A 1 98 ? 41.932 41.657 39.452 1.00 20.11 79 ILE A O 1
ATOM 570 N N . VAL A 1 99 ? 41.404 43.417 40.774 1.00 18.02 80 VAL A N 1
ATOM 571 C CA . VAL A 1 99 ? 41.757 42.730 42.035 1.00 16.65 80 VAL A CA 1
ATOM 572 C C . VAL A 1 99 ? 40.655 41.690 42.259 1.00 16.56 80 VAL A C 1
ATOM 573 O O . VAL A 1 99 ? 39.483 41.991 42.089 1.00 17.86 80 VAL A O 1
ATOM 577 N N . LEU A 1 100 ? 41.071 40.470 42.594 1.00 19.57 81 LEU A N 1
ATOM 578 C CA . LEU A 1 100 ? 40.131 39.383 42.887 1.00 19.94 81 LEU A CA 1
ATOM 579 C C . LEU A 1 100 ? 39.916 39.187 44.385 1.00 18.93 81 LEU A C 1
ATOM 580 O O . LEU A 1 100 ? 40.848 39.120 45.171 1.00 18.80 81 LEU A O 1
ATOM 585 N N . ASN A 1 101 ? 38.638 39.119 44.726 1.00 17.30 82 ASN A N 1
ATOM 586 C CA . ASN A 1 101 ? 38.140 38.878 46.099 1.00 15.94 82 ASN A CA 1
ATOM 587 C C . ASN A 1 101 ? 37.200 37.668 46.056 1.00 17.00 82 ASN A C 1
ATOM 588 O O . ASN A 1 101 ? 36.060 37.733 45.579 1.00 17.01 82 ASN A O 1
ATOM 593 N N . LEU A 1 102 ? 37.716 36.533 46.492 1.00 16.63 83 LEU A N 1
ATOM 594 C CA . LEU A 1 102 ? 36.914 35.314 46.505 1.00 17.70 83 LEU A CA 1
ATOM 595 C C . LEU A 1 102 ? 36.172 35.167 47.818 1.00 17.42 83 LEU A C 1
ATOM 596 O O . LEU A 1 102 ? 36.709 35.402 48.896 1.00 18.31 83 LEU A O 1
ATOM 601 N N . THR A 1 103 ? 34.904 34.782 47.705 1.00 17.86 84 THR A N 1
ATOM 602 C CA . THR A 1 103 ? 34.131 34.497 48.898 1.00 17.83 84 THR A CA 1
ATOM 603 C C . THR A 1 103 ? 34.782 33.346 49.672 1.00 21.51 84 THR A C 1
ATOM 604 O O . THR A 1 103 ? 35.240 32.346 49.107 1.00 19.34 84 THR A O 1
ATOM 608 N N . CYS A 1 104 ? 34.807 33.526 50.980 1.00 20.15 85 CYS A N 1
ATOM 609 C CA . CYS A 1 104 ? 35.168 32.448 51.887 1.00 25.15 85 CYS A CA 1
ATOM 610 C C . CYS A 1 104 ? 34.195 32.405 53.053 1.00 28.79 85 CYS A C 1
ATOM 611 O O . CYS A 1 104 ? 34.559 32.017 54.164 1.00 30.39 85 CYS A O 1
ATOM 614 N N . GLY A 1 105 ? 32.974 32.851 52.764 1.00 28.87 86 GLY A N 1
ATOM 615 C CA . GLY A 1 105 ? 31.846 32.842 53.713 1.00 30.93 86 GLY A CA 1
ATOM 616 C C . GLY A 1 105 ? 31.206 31.469 53.827 1.00 33.92 86 GLY A C 1
ATOM 617 O O . GLY A 1 105 ? 30.413 31.159 54.722 1.00 35.38 86 GLY A O 1
ATOM 618 N N . LEU A 1 106 ? 31.611 30.650 52.885 1.00 34.78 87 LEU A N 1
ATOM 619 C CA . LEU A 1 106 ? 31.153 29.240 52.740 1.00 35.74 87 LEU A CA 1
ATOM 620 C C . LEU A 1 106 ? 31.493 28.329 53.919 1.00 34.78 87 LEU A C 1
ATOM 621 O O . LEU A 1 106 ? 32.445 28.561 54.652 1.00 37.41 87 LEU A O 1
ATOM 626 N N . GLY A 1 107 ? 30.649 27.322 54.103 1.00 32.78 88 GLY A N 1
ATOM 627 C CA . GLY A 1 107 ? 30.873 26.250 55.092 1.00 33.56 88 GLY A CA 1
ATOM 628 C C . GLY A 1 107 ? 30.601 26.590 56.549 1.00 31.67 88 GLY A C 1
ATOM 629 O O . GLY A 1 107 ? 31.229 26.037 57.459 1.00 32.98 88 GLY A O 1
ATOM 630 N N . ALA A 1 108 ? 29.691 27.530 56.758 1.00 29.31 89 ALA A N 1
ATOM 631 C CA . ALA A 1 108 ? 29.338 28.021 58.092 1.00 28.85 89 ALA A CA 1
ATOM 632 C C . ALA A 1 108 ? 27.830 27.950 58.268 1.00 28.08 89 ALA A C 1
ATOM 633 O O . ALA A 1 108 ? 27.238 28.631 59.089 1.00 28.41 89 ALA A O 1
ATOM 635 N N . PHE A 1 109 ? 27.225 27.128 57.431 1.00 26.58 90 PHE A N 1
ATOM 636 C CA . PHE A 1 109 ? 25.755 27.057 57.307 1.00 25.23 90 PHE A CA 1
ATOM 637 C C . PHE A 1 109 ? 25.134 25.987 58.210 1.00 24.98 90 PHE A C 1
ATOM 638 O O . PHE A 1 109 ? 25.261 24.800 57.980 1.00 26.70 90 PHE A O 1
ATOM 646 N N . LEU A 1 110 ? 24.488 26.467 59.273 1.00 27.15 91 LEU A N 1
ATOM 647 C CA . LEU A 1 110 ? 23.911 25.614 60.328 1.00 24.87 91 LEU A CA 1
ATOM 648 C C . LEU A 1 110 ? 22.402 25.704 60.372 1.00 24.93 91 LEU A C 1
ATOM 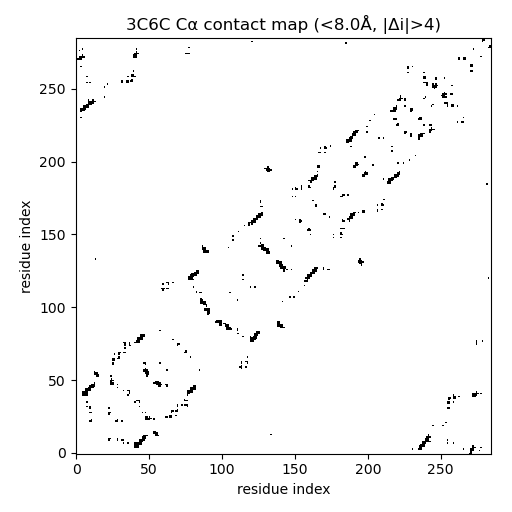649 O O . LEU A 1 110 ? 21.812 26.785 60.428 1.00 26.66 91 LEU A O 1
ATOM 654 N N . LEU A 1 111 ? 21.799 24.525 60.356 1.00 24.71 92 LEU A N 1
ATOM 655 C CA . LEU A 1 111 ? 20.339 24.367 60.473 1.00 25.68 92 LEU A CA 1
ATOM 656 C C . LEU A 1 111 ? 20.030 23.478 61.671 1.00 26.93 92 LEU A C 1
ATOM 657 O O . LEU A 1 111 ? 19.998 22.253 61.555 1.00 26.97 92 LEU A O 1
ATOM 662 N N . PRO A 1 112 ? 19.840 24.093 62.849 1.00 26.91 93 PRO A N 1
ATOM 663 C CA . PRO A 1 112 ? 19.554 23.272 64.027 1.00 26.68 93 PRO A CA 1
ATOM 664 C C . PRO A 1 112 ? 18.282 22.439 63.870 1.00 25.57 93 PRO A C 1
ATOM 665 O O . PRO A 1 112 ? 17.268 22.909 63.363 1.00 25.55 93 PRO A O 1
ATOM 669 N N . ASP A 1 113 ? 18.391 21.192 64.297 1.00 24.92 94 ASP A N 1
ATOM 670 C CA . ASP A 1 113 ? 17.258 20.244 64.277 1.00 26.07 94 ASP A CA 1
ATOM 671 C C . ASP A 1 113 ? 16.175 20.705 65.263 1.00 25.88 94 ASP A C 1
ATOM 672 O O . ASP A 1 113 ? 16.415 20.825 66.474 1.00 26.25 94 ASP A O 1
ATOM 677 N N . PRO A 1 114 ? 14.966 20.985 64.765 1.00 26.77 95 PRO A N 1
ATOM 678 C CA . PRO A 1 114 ? 13.995 21.513 65.718 1.00 26.85 95 PRO A CA 1
ATOM 679 C C . PRO A 1 114 ? 13.649 20.577 66.847 1.00 27.11 95 PRO A C 1
ATOM 680 O O . PRO A 1 114 ? 13.105 21.001 67.864 1.00 27.66 95 PRO A O 1
ATOM 684 N N . GLU A 1 115 ? 13.956 19.299 66.656 1.00 29.68 96 GLU A N 1
ATOM 685 C CA . GLU A 1 115 ? 13.562 18.257 67.617 1.00 30.00 96 GLU A CA 1
ATOM 686 C C . GLU A 1 115 ? 14.600 18.185 68.706 1.00 28.52 96 GLU A C 1
ATOM 687 O O . GLU A 1 115 ? 14.371 17.659 69.797 1.00 29.99 96 GLU A O 1
ATOM 693 N N . ASP A 1 116 ? 15.739 18.760 68.363 1.00 27.87 97 ASP A N 1
ATOM 694 C CA . ASP A 1 116 ? 16.924 18.812 69.223 1.00 26.40 97 ASP A CA 1
ATOM 695 C C . ASP A 1 116 ? 17.992 19.712 68.639 1.00 25.33 97 ASP A C 1
ATOM 696 O O . ASP A 1 116 ? 18.813 19.296 67.820 1.00 24.87 97 ASP A O 1
ATOM 701 N N . GLU A 1 117 ? 17.960 20.961 69.086 1.00 25.10 98 GLU A N 1
ATOM 702 C CA . GLU A 1 117 ? 18.740 22.024 68.455 1.00 23.38 98 GLU A CA 1
ATOM 703 C C . GLU A 1 117 ? 20.233 21.883 68.715 1.00 23.31 98 GLU A C 1
ATOM 704 O O . GLU A 1 117 ? 21.052 22.607 68.125 1.00 24.47 98 GLU A O 1
ATOM 710 N N . SER A 1 118 ? 20.583 20.906 69.550 1.00 23.06 99 SER A N 1
ATOM 711 C CA . SER A 1 118 ? 22.006 20.580 69.780 1.00 24.75 99 SER A CA 1
ATOM 712 C C . SER A 1 118 ? 22.577 19.868 68.547 1.00 25.78 99 SER A C 1
ATOM 713 O O . SER A 1 118 ? 23.786 19.765 68.348 1.00 27.51 99 SER A O 1
ATOM 716 N N . LYS A 1 119 ? 21.662 19.415 67.709 1.00 26.07 100 LYS A N 1
ATOM 717 C CA . LYS A 1 119 ? 22.011 18.647 66.513 1.00 26.06 100 LYS A CA 1
ATOM 718 C C . LYS A 1 119 ? 21.722 19.408 65.237 1.00 25.58 100 LYS A C 1
ATOM 719 O O . LYS A 1 119 ? 20.679 20.053 65.091 1.00 28.39 100 LYS A O 1
ATOM 725 N N . ALA A 1 120 ? 22.673 19.283 64.317 1.00 25.16 101 ALA A N 1
ATOM 726 C CA . ALA A 1 120 ? 22.597 19.881 62.978 1.00 26.71 101 ALA A CA 1
ATOM 727 C C . ALA A 1 120 ? 21.881 18.964 61.981 1.00 28.85 101 ALA A C 1
ATOM 728 O O . ALA A 1 120 ? 22.249 17.796 61.802 1.00 27.15 101 ALA A O 1
ATOM 730 N N . LEU A 1 121 ? 20.850 19.508 61.339 1.00 29.99 102 LEU A N 1
ATOM 731 C CA . LEU A 1 121 ? 20.166 18.797 60.240 1.00 28.28 102 LEU A CA 1
ATOM 732 C C . LEU A 1 121 ? 21.148 18.516 59.125 1.00 27.92 102 LEU A C 1
ATOM 733 O O . LEU A 1 121 ? 22.093 19.272 58.909 1.00 26.34 102 LEU A O 1
ATOM 738 N N . PRO A 1 122 ? 20.920 17.425 58.380 1.00 29.36 103 PRO A N 1
ATOM 739 C CA . PRO A 1 122 ? 21.826 16.990 57.325 1.00 30.45 103 PRO A CA 1
ATOM 740 C C . PRO A 1 122 ? 22.082 18.044 56.245 1.00 30.02 103 PRO A C 1
ATOM 741 O O . PRO A 1 122 ? 23.162 18.074 55.646 1.00 32.08 103 PRO A O 1
ATOM 745 N N . GLU A 1 123 ? 21.110 18.913 56.008 1.00 30.39 104 GLU A N 1
ATOM 746 C CA . GLU A 1 123 ? 21.266 19.951 54.971 1.00 29.67 104 GLU A CA 1
ATOM 747 C C . GLU A 1 123 ? 22.255 21.034 55.398 1.00 30.34 104 GLU A C 1
ATOM 748 O O . GLU A 1 123 ? 22.540 21.959 54.640 1.00 28.54 104 GLU A O 1
ATOM 751 N N . SER A 1 124 ? 22.747 20.918 56.628 1.00 28.64 105 SER A N 1
ATOM 752 C CA . SER A 1 124 ? 23.722 21.880 57.155 1.00 28.49 105 SER A CA 1
ATOM 753 C C . SER A 1 124 ? 25.008 21.704 56.359 1.00 28.88 105 SER A C 1
ATOM 754 O O . SER A 1 124 ? 25.285 20.623 55.834 1.00 29.57 105 SER A O 1
ATOM 757 N N . ASP A 1 125 ? 25.776 22.779 56.244 1.00 29.55 106 ASP A N 1
ATOM 758 C CA . ASP A 1 125 ? 27.118 22.715 55.644 1.00 29.09 106 ASP A CA 1
ATOM 759 C C . ASP A 1 125 ? 28.097 23.462 56.518 1.00 29.84 106 ASP A C 1
ATOM 760 O O . ASP A 1 125 ? 28.443 24.625 56.268 1.00 29.65 106 ASP A O 1
ATOM 765 N N . VAL A 1 126 ? 28.531 22.775 57.567 1.00 27.12 107 VAL A N 1
ATOM 766 C CA . VAL A 1 126 ? 29.522 23.315 58.488 1.00 26.82 107 VAL A CA 1
ATOM 767 C C . VAL A 1 126 ? 30.771 22.474 58.345 1.00 27.97 107 VAL A C 1
ATOM 768 O O . VAL A 1 126 ? 30.804 21.319 58.757 1.00 27.79 107 VAL A O 1
ATOM 772 N N . VAL A 1 127 ? 31.803 23.054 57.760 1.00 27.72 108 VAL A N 1
ATOM 773 C CA . VAL A 1 127 ? 32.978 22.268 57.429 1.00 28.58 108 VAL A CA 1
ATOM 774 C C . VAL A 1 127 ? 34.265 22.849 57.984 1.00 28.61 108 VAL A C 1
ATOM 775 O O . VAL A 1 127 ? 34.356 24.029 58.315 1.00 25.22 108 VAL A O 1
ATOM 779 N N . PRO A 1 128 ? 35.274 22.002 58.116 1.00 24.92 109 PRO A N 1
ATOM 780 C CA . PRO A 1 128 ? 36.503 22.444 58.746 1.00 25.26 109 PRO A CA 1
ATOM 781 C C . PRO A 1 128 ? 37.295 23.440 57.938 1.00 25.06 109 PRO A C 1
ATOM 782 O O . PRO A 1 128 ? 37.112 23.572 56.722 1.00 24.99 109 PRO A O 1
ATOM 786 N N . VAL A 1 129 ? 38.183 24.113 58.657 1.00 24.68 110 VAL A N 1
ATOM 787 C CA . VAL A 1 129 ? 39.034 25.161 58.078 1.00 25.27 110 VAL A CA 1
ATOM 788 C C . VAL A 1 129 ? 39.743 24.675 56.816 1.00 23.66 110 VAL A C 1
ATOM 789 O O . VAL A 1 129 ? 39.753 25.342 55.783 1.00 23.87 110 VAL A O 1
ATOM 793 N N . ALA A 1 130 ? 40.303 23.478 56.894 1.00 25.31 111 ALA A N 1
ATOM 794 C CA . ALA A 1 130 ? 41.168 22.994 55.812 1.00 24.80 111 ALA A CA 1
ATOM 795 C C . ALA A 1 130 ? 40.355 22.882 54.523 1.00 25.98 111 ALA A C 1
ATOM 796 O O . ALA A 1 130 ? 40.839 23.161 53.411 1.00 27.39 111 ALA A O 1
ATOM 798 N N . GLU A 1 131 ? 39.103 22.479 54.673 1.00 24.68 112 GLU A N 1
ATOM 799 C CA . GLU A 1 131 ? 38.253 22.355 53.488 1.00 25.36 112 GLU A CA 1
ATOM 800 C C . GLU A 1 131 ? 37.773 23.735 53.044 1.00 25.74 112 GLU A C 1
ATOM 801 O O . GLU A 1 131 ? 37.697 24.039 51.857 1.00 24.14 112 GLU A O 1
ATOM 807 N N . ARG A 1 132 ? 37.489 24.577 54.016 1.00 25.78 113 ARG A N 1
ATOM 808 C CA . ARG A 1 132 ? 36.974 25.924 53.707 1.00 26.51 113 ARG A CA 1
ATOM 809 C C . ARG A 1 132 ? 37.952 26.711 52.845 1.00 26.76 113 ARG A C 1
ATOM 810 O O . ARG A 1 132 ? 37.555 27.552 52.032 1.00 27.26 113 ARG A O 1
ATOM 818 N N . VAL A 1 133 ? 39.235 26.430 53.006 1.00 24.53 114 VAL A N 1
ATOM 819 C CA . VAL A 1 133 ? 40.253 27.301 52.396 1.00 24.29 114 VAL A CA 1
ATOM 820 C C . VAL A 1 133 ? 40.859 26.668 51.144 1.00 24.47 114 VAL A C 1
ATOM 821 O O . VAL A 1 133 ? 41.767 27.225 50.514 1.00 23.61 114 VAL A O 1
ATOM 825 N N . LYS A 1 134 ? 40.343 25.499 50.781 1.00 24.13 115 LYS A N 1
ATOM 826 C CA . LYS A 1 134 ? 40.915 24.739 49.641 1.00 23.56 115 LYS A CA 1
ATOM 827 C C . LYS A 1 134 ? 40.980 25.588 48.344 1.00 23.00 115 LYS A C 1
ATOM 828 O O . LYS A 1 134 ? 41.993 25.658 47.658 1.00 21.74 115 LYS A O 1
ATOM 834 N N . HIS A 1 135 ? 39.885 26.266 48.042 1.00 20.24 116 HIS A N 1
ATOM 835 C CA . HIS A 1 135 ? 39.821 27.094 46.824 1.00 19.11 116 HIS A CA 1
ATOM 836 C C . HIS A 1 135 ? 40.802 28.253 46.867 1.00 20.56 116 HIS A C 1
ATOM 837 O O . HIS A 1 135 ? 41.333 28.682 45.845 1.00 20.09 116 HIS A O 1
ATOM 844 N N . LEU A 1 136 ? 41.076 28.721 48.070 1.00 17.71 117 LEU A N 1
ATOM 845 C CA . LEU A 1 136 ? 41.981 29.851 48.244 1.00 18.99 117 LEU A CA 1
ATOM 846 C C . LEU A 1 136 ? 43.424 29.406 47.960 1.00 19.36 117 LEU A C 1
ATOM 847 O O . LEU A 1 136 ? 44.206 30.120 47.355 1.00 20.60 117 LEU A O 1
ATOM 852 N N . GLU A 1 137 ? 43.709 28.187 48.393 1.00 19.85 118 GLU A N 1
ATOM 853 C CA . GLU A 1 137 ? 45.024 27.562 48.199 1.00 19.53 118 GLU A CA 1
ATOM 854 C C . GLU A 1 137 ? 45.275 27.421 46.707 1.00 21.82 118 GLU A C 1
ATOM 855 O O . GLU A 1 137 ? 46.369 27.657 46.224 1.00 20.76 118 GLU A O 1
ATOM 861 N N . ASP A 1 138 ? 44.226 27.070 45.979 1.00 21.01 119 ASP A N 1
ATOM 862 C CA . ASP A 1 138 ? 44.351 26.759 44.544 1.00 20.10 119 ASP A CA 1
ATOM 863 C C . ASP A 1 138 ? 44.436 28.043 43.718 1.00 21.84 119 ASP A C 1
ATOM 864 O O . ASP A 1 138 ? 45.145 28.108 42.710 1.00 19.24 119 ASP A O 1
ATOM 869 N N . CYS A 1 139 ? 43.674 29.057 44.133 1.00 16.55 120 CYS A N 1
ATOM 870 C CA . CYS A 1 139 ? 43.468 30.250 43.306 1.00 17.85 120 CYS A CA 1
ATOM 871 C C . CYS A 1 139 ? 44.335 31.441 43.688 1.00 18.93 120 CYS A C 1
ATOM 872 O O . CYS A 1 139 ? 44.622 32.290 42.854 1.00 19.65 120 CYS A O 1
ATOM 875 N N . LEU A 1 140 ? 44.708 31.502 44.964 1.00 18.46 121 LEU A N 1
ATOM 876 C CA . LEU A 1 140 ? 45.551 32.577 45.493 1.00 18.69 121 LEU A CA 1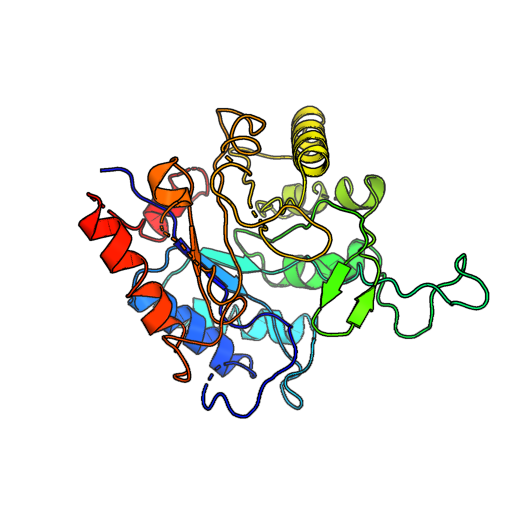
ATOM 877 C C . LEU A 1 140 ? 45.103 33.986 45.057 1.00 19.74 121 LEU A C 1
ATOM 878 O O . LEU A 1 140 ? 45.875 34.745 44.479 1.00 18.50 121 LEU A O 1
ATOM 883 N N . PRO A 1 141 ? 43.841 34.362 45.359 1.00 16.30 122 PRO A N 1
ATOM 884 C CA . PRO A 1 141 ? 43.383 35.716 45.096 1.00 17.84 122 PRO A CA 1
ATOM 885 C C . PRO A 1 141 ? 44.073 36.701 46.023 1.00 17.88 122 PRO A C 1
ATOM 886 O O . PRO A 1 141 ? 44.662 36.308 47.027 1.00 18.06 122 PRO A O 1
ATOM 890 N N . GLU A 1 142 ? 43.997 37.984 45.709 1.00 17.33 123 GLU A N 1
ATOM 891 C CA . GLU A 1 142 ? 44.634 38.997 46.581 1.00 18.16 123 GLU A CA 1
ATOM 892 C C . GLU A 1 142 ? 43.835 39.160 47.862 1.00 18.23 123 GLU A C 1
ATOM 893 O O . GLU A 1 142 ? 44.368 39.439 48.926 1.00 17.59 123 GLU A O 1
ATOM 899 N N . ILE A 1 143 ? 42.543 38.954 47.723 1.00 18.03 124 ILE A N 1
ATOM 900 C CA . ILE A 1 143 ? 41.590 39.190 48.822 1.00 16.72 124 ILE A CA 1
ATOM 901 C C . ILE A 1 143 ? 40.623 38.030 48.920 1.00 16.43 124 ILE A C 1
ATOM 902 O O . ILE A 1 143 ? 40.325 37.384 47.933 1.00 18.71 124 ILE A O 1
ATOM 907 N N . ALA A 1 144 ? 40.183 37.733 50.131 1.00 16.73 125 ALA A N 1
ATOM 908 C CA . ALA A 1 144 ? 39.038 36.809 50.342 1.00 15.40 125 ALA A CA 1
ATOM 909 C C . ALA A 1 144 ? 38.171 37.293 51.489 1.00 18.11 125 ALA A C 1
ATOM 910 O O . ALA A 1 144 ? 38.659 37.906 52.435 1.00 19.00 125 ALA A O 1
ATOM 912 N N . SER A 1 145 ? 36.872 37.042 51.357 1.00 17.63 126 SER A N 1
ATOM 913 C CA A SER A 1 145 ? 35.869 37.504 52.332 0.50 20.25 126 SER A CA 1
ATOM 914 C CA B SER A 1 145 ? 35.875 37.508 52.342 0.50 19.50 126 SER A CA 1
ATOM 915 C C . SER A 1 145 ? 35.672 36.523 53.479 1.00 21.66 126 SER A C 1
ATOM 916 O O . SER A 1 145 ? 35.474 35.311 53.283 1.00 26.06 126 SER A O 1
ATOM 921 N N . LEU A 1 146 ? 35.697 37.083 54.667 1.00 20.18 127 LEU A N 1
ATOM 922 C CA . LEU A 1 146 ? 35.561 36.366 55.922 1.00 20.74 127 LEU A CA 1
ATOM 923 C C . LEU A 1 146 ? 34.498 37.041 56.782 1.00 22.32 127 LEU A C 1
ATOM 924 O O . LEU A 1 146 ? 34.661 38.192 57.207 1.00 20.20 127 LEU A O 1
ATOM 929 N N . ASP A 1 147 ? 33.424 36.299 57.007 1.00 20.98 128 ASP A N 1
ATOM 930 C CA . ASP A 1 147 ? 32.276 36.783 57.768 1.00 21.57 128 ASP A CA 1
ATOM 931 C C . ASP A 1 147 ? 32.582 36.524 59.235 1.00 21.42 128 ASP A C 1
ATOM 932 O O . ASP A 1 147 ? 32.516 35.392 59.703 1.00 20.75 128 ASP A O 1
ATOM 937 N N . ILE A 1 148 ? 32.957 37.577 59.949 1.00 20.97 129 ILE A N 1
ATOM 938 C CA . ILE A 1 148 ? 33.510 37.394 61.315 1.00 20.88 129 ILE A CA 1
ATOM 939 C C . ILE A 1 148 ? 32.440 37.463 62.375 1.00 21.23 129 ILE A C 1
ATOM 940 O O . ILE A 1 148 ? 32.493 38.273 63.291 1.00 25.13 129 ILE A O 1
ATOM 945 N N . THR A 1 149 ? 31.469 36.584 62.206 1.00 19.67 130 THR A N 1
ATOM 946 C CA . THR A 1 149 ? 30.210 36.621 62.950 1.00 22.18 130 THR A CA 1
ATOM 947 C C . THR A 1 149 ? 29.547 35.265 63.079 1.00 22.16 130 THR A C 1
ATOM 948 O O . THR A 1 149 ? 29.710 34.402 62.240 1.00 20.73 130 THR A O 1
ATOM 952 N N . THR A 1 150 ? 28.800 35.129 64.164 1.00 21.56 131 THR A N 1
ATOM 953 C CA . THR A 1 150 ? 27.840 34.026 64.374 1.00 21.03 131 THR A CA 1
ATOM 954 C C . THR A 1 150 ? 26.521 34.665 64.709 1.00 22.41 131 THR A C 1
ATOM 955 O O . THR A 1 150 ? 26.434 35.581 65.542 1.00 21.48 131 THR A O 1
ATOM 959 N N . GLY A 1 151 ? 25.475 34.209 64.049 1.00 21.03 132 GLY A N 1
ATOM 960 C CA . GLY A 1 151 ? 24.184 34.839 64.249 1.00 21.10 132 GLY A CA 1
ATOM 961 C C . GLY A 1 151 ? 23.031 34.254 63.484 1.00 22.53 132 GLY A C 1
ATOM 962 O O . GLY A 1 151 ? 23.201 33.429 62.603 1.00 21.21 132 GLY A O 1
ATOM 963 N N . ASN A 1 152 ? 21.856 34.670 63.927 1.00 23.75 133 ASN A N 1
ATOM 964 C CA . ASN A 1 152 ? 20.589 34.359 63.264 1.00 23.61 133 ASN A CA 1
ATOM 965 C C . ASN A 1 152 ? 20.512 35.137 61.959 1.00 24.14 133 ASN A C 1
ATOM 966 O O . ASN A 1 152 ? 20.577 36.377 61.944 1.00 21.83 133 ASN A O 1
ATOM 971 N N . GLN A 1 153 ? 20.365 34.397 60.874 1.00 23.86 134 GLN A N 1
ATOM 972 C CA . GLN A 1 153 ? 20.268 34.997 59.552 1.00 27.19 134 GLN A CA 1
ATOM 973 C C . GLN A 1 153 ? 19.059 34.559 58.755 1.00 28.44 134 GLN A C 1
ATOM 974 O O . GLN A 1 153 ? 18.420 33.544 59.031 1.00 24.15 134 GLN A O 1
ATOM 980 N N . VAL A 1 154 ? 18.784 35.376 57.751 1.00 27.60 135 VAL A N 1
ATOM 981 C CA . VAL A 1 154 ? 17.630 35.169 56.849 1.00 29.70 135 VAL A CA 1
ATOM 982 C C . VAL A 1 154 ? 18.059 35.408 55.412 1.00 31.22 135 VAL A C 1
ATOM 983 O O 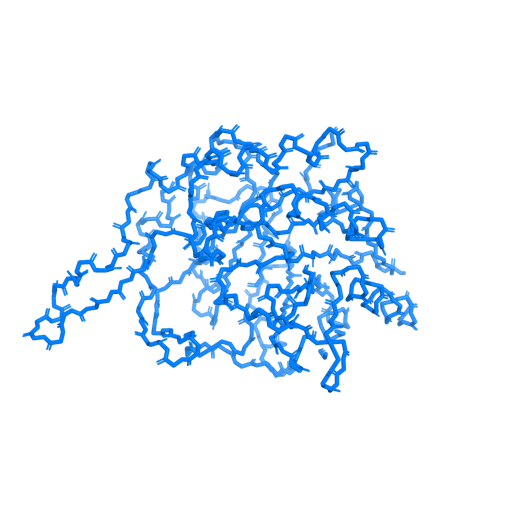. VAL A 1 154 ? 18.704 36.409 55.109 1.00 32.65 135 VAL A O 1
ATOM 987 N N . GLU A 1 155 ? 17.715 34.457 54.555 1.00 30.97 136 GLU A N 1
ATOM 988 C CA . GLU A 1 155 ? 17.850 34.625 53.103 1.00 32.87 136 GLU A CA 1
ATOM 989 C C . GLU A 1 155 ? 16.515 34.279 52.471 1.00 34.07 136 GLU A C 1
ATOM 990 O O . GLU A 1 155 ? 16.116 33.115 52.412 1.00 33.66 136 GLU A O 1
ATOM 996 N N . GLY A 1 156 ? 15.816 35.320 52.056 1.00 36.13 137 GLY A N 1
ATOM 997 C CA . GLY A 1 156 ? 14.454 35.185 51.576 1.00 38.05 137 GLY A CA 1
ATOM 998 C C . GLY A 1 156 ? 13.544 34.753 52.699 1.00 38.54 137 GLY A C 1
ATOM 999 O O . GLY A 1 156 ? 13.335 35.481 53.662 1.00 39.56 137 GLY A O 1
ATOM 1000 N N . LYS A 1 157 ? 13.014 33.550 52.559 1.00 39.57 138 LYS A N 1
ATOM 1001 C CA . LYS A 1 157 ? 12.084 33.002 53.529 1.00 40.22 138 LYS A CA 1
ATOM 1002 C C . LYS A 1 157 ? 12.837 32.023 54.415 1.00 40.14 138 LYS A C 1
ATOM 1003 O O . LYS A 1 157 ? 12.293 31.501 55.388 1.00 43.69 138 LYS A O 1
ATOM 1005 N N . LEU A 1 158 ? 14.101 31.803 54.070 1.00 38.15 139 LEU A N 1
ATOM 1006 C CA . LEU A 1 158 ? 14.949 30.806 54.767 1.00 35.09 139 LEU A CA 1
ATOM 1007 C C . LEU A 1 158 ? 15.674 31.376 55.998 1.00 34.82 139 LEU A C 1
ATOM 1008 O O . LEU A 1 158 ? 16.515 32.270 55.879 1.00 32.93 139 LEU A O 1
ATOM 1013 N N . GLU A 1 159 ? 15.328 30.825 57.160 1.00 32.65 140 GLU A N 1
ATOM 1014 C CA . GLU A 1 159 ? 15.984 31.175 58.441 1.00 31.31 140 GLU A CA 1
ATOM 1015 C C . GLU A 1 159 ? 17.029 30.143 58.829 1.00 30.23 140 GLU A C 1
ATOM 1016 O O . GLU A 1 159 ? 16.796 28.942 58.797 1.00 29.93 140 GLU A O 1
ATOM 1022 N N . PHE A 1 160 ? 18.217 30.633 59.151 1.00 27.29 141 PHE A N 1
ATOM 1023 C CA . PHE A 1 160 ? 19.316 29.752 59.565 1.00 27.75 141 PHE A CA 1
ATOM 1024 C C . PHE A 1 160 ? 20.261 30.462 60.508 1.00 27.04 141 PHE A C 1
ATOM 1025 O O . PHE A 1 160 ? 20.086 31.644 60.820 1.00 24.55 141 PHE A O 1
ATOM 1033 N N . VAL A 1 161 ? 21.280 29.701 60.900 1.00 27.10 142 VAL A N 1
ATOM 1034 C CA . VAL A 1 161 ? 22.363 30.183 61.744 1.00 26.72 142 VAL A CA 1
ATOM 1035 C C . VAL A 1 161 ? 23.697 30.134 61.011 1.00 26.13 142 VAL A C 1
ATOM 1036 O O . VAL A 1 161 ? 24.090 29.125 60.436 1.00 24.35 142 VAL A O 1
ATOM 1040 N N . TYR A 1 162 ? 24.363 31.283 61.013 1.00 25.17 143 TYR A N 1
ATOM 1041 C CA A TYR A 1 162 ? 25.756 31.400 60.534 0.50 25.65 143 TYR A CA 1
ATOM 1042 C CA B TYR A 1 162 ? 25.714 31.364 60.516 0.50 24.87 143 TYR A CA 1
ATOM 1043 C C . TYR A 1 162 ? 26.639 31.079 61.698 1.00 24.48 143 TYR A C 1
ATOM 1044 O O . TYR A 1 162 ? 26.615 31.784 62.704 1.00 24.20 143 TYR A O 1
ATOM 1061 N N . LEU A 1 163 ? 27.415 30.021 61.553 1.00 24.96 144 LEU A N 1
ATOM 1062 C CA . LEU A 1 163 ? 28.287 29.520 62.630 1.00 24.75 144 LEU A CA 1
ATOM 1063 C C . LEU A 1 163 ? 29.763 29.626 62.299 1.00 25.75 144 LEU A C 1
ATOM 1064 O O . LEU A 1 163 ? 30.357 28.782 61.594 1.00 26.88 144 LEU A O 1
ATOM 1069 N N . ASN A 1 164 ? 30.316 30.720 62.791 1.00 23.49 145 ASN A N 1
ATOM 1070 C CA A ASN A 1 164 ? 31.743 31.003 62.694 0.50 23.25 145 ASN A CA 1
ATOM 1071 C CA B ASN A 1 164 ? 31.745 31.008 62.689 0.50 23.21 145 ASN A CA 1
ATOM 1072 C C . ASN A 1 164 ? 32.326 31.312 64.068 1.00 23.93 145 ASN A C 1
ATOM 1073 O O . ASN A 1 164 ? 32.343 32.464 64.514 1.00 22.13 145 ASN A O 1
ATOM 1082 N N . THR A 1 165 ? 32.799 30.259 64.725 1.00 23.13 146 THR A N 1
ATOM 1083 C CA . THR A 1 165 ? 33.342 30.359 66.081 1.00 23.53 146 THR A CA 1
ATOM 1084 C C . THR A 1 165 ? 34.594 31.204 66.029 1.00 24.42 146 THR A C 1
ATOM 1085 O O . THR A 1 165 ? 35.270 31.262 65.013 1.00 22.94 146 THR A O 1
ATOM 1089 N N . THR A 1 166 ? 34.885 31.886 67.120 1.00 23.93 147 THR A N 1
ATOM 1090 C CA . THR A 1 166 ? 36.068 32.748 67.163 1.00 24.25 147 THR A CA 1
ATOM 1091 C C . THR A 1 166 ? 37.324 31.881 66.963 1.00 23.90 147 THR A C 1
ATOM 1092 O O . THR A 1 166 ? 38.360 32.322 66.448 1.00 20.86 147 THR A O 1
ATOM 1096 N N . ARG A 1 167 ? 37.186 30.616 67.337 1.00 24.38 148 ARG A N 1
ATOM 1097 C CA . ARG A 1 167 ? 38.279 29.640 67.207 1.00 21.85 148 ARG A CA 1
ATOM 1098 C C . ARG A 1 167 ? 38.569 29.383 65.726 1.00 21.83 148 ARG A C 1
ATOM 1099 O O . ARG A 1 167 ? 39.716 29.417 65.237 1.00 21.45 148 ARG A O 1
ATOM 1107 N N . THR A 1 168 ? 37.492 29.126 65.015 1.00 19.75 149 THR A N 1
ATOM 1108 C CA . THR A 1 168 ? 37.562 28.939 63.559 1.00 20.85 149 THR A CA 1
ATOM 1109 C C . THR A 1 168 ? 38.024 30.189 62.821 1.00 20.67 149 THR A C 1
ATOM 1110 O O . THR A 1 168 ? 38.806 30.112 61.881 1.00 20.33 149 THR A O 1
ATOM 1114 N N . LEU A 1 169 ? 37.558 31.345 63.277 1.00 20.07 150 LEU A N 1
ATOM 1115 C CA . LEU A 1 169 ? 37.925 32.612 62.641 1.00 22.96 150 LEU A CA 1
ATOM 1116 C C . LEU A 1 169 ? 39.415 32.908 62.833 1.00 23.46 150 LEU A C 1
ATOM 1117 O O . LEU A 1 169 ? 40.112 33.406 61.919 1.00 21.94 150 LEU A O 1
ATOM 1122 N N . ARG A 1 170 ? 39.911 32.584 64.023 1.00 22.40 151 ARG A N 1
ATOM 1123 C CA . ARG A 1 170 ? 41.334 32.774 64.298 1.00 23.13 151 ARG A CA 1
ATOM 1124 C C . ARG A 1 170 ? 42.176 31.888 63.372 1.00 23.36 151 ARG A C 1
ATOM 1125 O O . ARG A 1 170 ? 43.205 32.308 62.845 1.00 25.19 151 ARG A O 1
ATOM 1133 N N . ALA A 1 171 ? 41.722 30.655 63.188 1.00 23.10 152 ALA A N 1
ATOM 1134 C CA . ALA A 1 171 ? 42.462 29.682 62.361 1.00 22.40 152 ALA A CA 1
ATOM 1135 C C . ALA A 1 171 ? 42.460 30.105 60.888 1.00 21.15 152 ALA A C 1
ATOM 1136 O O . ALA A 1 171 ? 43.494 30.010 60.188 1.00 21.71 152 ALA A O 1
ATOM 1151 N N . ALA A 1 173 ? 42.022 33.215 59.741 1.00 19.33 154 ALA A N 1
ATOM 1152 C CA . ALA A 1 173 ? 42.828 34.433 59.641 1.00 19.88 154 ALA A CA 1
ATOM 1153 C C . ALA A 1 173 ? 44.286 34.037 59.467 1.00 21.28 154 ALA A C 1
ATOM 1154 O O . ALA A 1 173 ? 45.005 34.570 58.615 1.00 20.21 154 ALA A O 1
ATOM 1156 N N . ARG A 1 174 ? 44.706 33.083 60.290 1.00 21.39 155 ARG A N 1
ATOM 1157 C CA . ARG A 1 174 ? 46.092 32.568 60.229 1.00 22.54 155 ARG A CA 1
ATOM 1158 C C . ARG A 1 174 ? 46.420 31.929 58.872 1.00 21.23 155 ARG A C 1
ATOM 1159 O O . ARG A 1 174 ? 47.499 32.174 58.302 1.00 21.14 155 ARG A O 1
ATOM 1167 N N . ARG A 1 175 ? 45.474 31.163 58.333 1.00 19.56 156 ARG A N 1
ATOM 1168 C CA . ARG A 1 175 ? 45.664 30.535 57.027 1.00 21.85 156 ARG A CA 1
ATOM 1169 C C . ARG A 1 175 ? 45.826 31.588 55.933 1.00 22.81 156 ARG A C 1
ATOM 1170 O O . ARG A 1 175 ? 46.671 31.456 55.033 1.00 19.48 156 ARG A O 1
ATOM 1178 N N . PHE A 1 176 ? 45.030 32.647 56.026 1.00 21.01 157 PHE A N 1
ATOM 1179 C CA . PHE A 1 176 ? 45.086 33.717 55.025 1.00 20.36 157 PHE A CA 1
ATOM 1180 C C . PHE A 1 176 ? 46.465 34.362 55.080 1.00 20.57 157 PHE A C 1
ATOM 1181 O O . PHE A 1 176 ? 47.062 34.675 54.050 1.00 19.98 157 PHE A O 1
ATOM 1189 N N . GLN A 1 177 ? 46.969 34.552 56.296 1.00 20.50 158 GLN A N 1
ATOM 1190 C CA . GLN A 1 177 ? 48.288 35.191 56.466 1.00 21.49 158 GLN A CA 1
ATOM 1191 C C . GLN A 1 177 ? 49.356 34.368 55.790 1.00 21.09 158 GLN A C 1
ATOM 1192 O O . GLN A 1 177 ? 50.188 34.869 55.040 1.00 21.80 158 GLN A O 1
ATOM 1198 N N . GLU A 1 178 ? 49.283 33.077 56.062 1.00 22.63 159 GLU A N 1
ATOM 1199 C CA . GLU A 1 178 ? 50.218 32.078 55.495 1.00 21.20 159 GLU A CA 1
ATOM 1200 C C . GLU A 1 178 ? 50.198 32.050 53.966 1.00 22.31 159 GLU A C 1
ATOM 1201 O O . GLU A 1 178 ? 51.234 31.921 53.314 1.00 20.25 159 GLU A O 1
ATOM 1207 N N . LEU A 1 179 ? 49.006 32.188 53.416 1.00 19.35 160 LEU A N 1
ATOM 1208 C CA . LEU A 1 179 ? 48.768 32.110 51.962 1.00 21.93 160 LEU A CA 1
ATOM 1209 C C . LEU A 1 179 ? 49.008 33.448 51.273 1.00 20.99 160 LEU A C 1
ATOM 1210 O O . LEU A 1 179 ? 49.024 33.547 50.042 1.00 21.02 160 LEU A O 1
ATOM 1215 N N . GLY A 1 180 ? 49.146 34.484 52.080 1.00 22.31 161 GLY A N 1
ATOM 1216 C CA . GLY A 1 180 ? 49.375 35.850 51.563 1.00 21.03 161 GLY A CA 1
ATOM 1217 C C . GLY A 1 180 ? 48.139 36.536 51.008 1.00 21.45 161 GLY A C 1
ATOM 1218 O O . GLY A 1 180 ? 48.219 37.427 50.168 1.00 22.94 161 GLY A O 1
ATOM 1219 N N . ILE A 1 181 ? 46.997 36.117 51.522 1.00 21.21 162 ILE A N 1
ATOM 1220 C CA . ILE A 1 181 ? 45.692 36.639 51.116 1.00 18.80 162 ILE A CA 1
ATOM 1221 C C . ILE A 1 181 ? 45.172 37.588 52.198 1.00 17.92 162 ILE A C 1
ATOM 1222 O O . ILE A 1 181 ? 45.190 37.266 53.393 1.00 18.95 162 ILE A O 1
ATOM 1227 N N . LYS A 1 182 ? 44.688 38.750 51.762 1.00 19.46 163 LYS A N 1
ATOM 1228 C CA . LYS A 1 182 ? 44.156 39.756 52.693 1.00 20.03 163 LYS A CA 1
ATOM 1229 C C . LYS A 1 182 ? 42.686 39.477 52.969 1.00 18.84 163 LYS A C 1
ATOM 1230 O O . LYS A 1 182 ? 41.882 39.385 52.025 1.00 19.05 163 LYS A O 1
ATOM 1236 N N . PRO A 1 183 ? 42.315 39.292 54.252 1.00 19.93 164 PRO A N 1
ATOM 1237 C CA . PRO A 1 183 ? 40.883 39.164 54.490 1.00 18.31 164 PRO A CA 1
ATOM 1238 C C . PRO A 1 183 ? 40.137 40.483 54.447 1.00 18.09 164 PRO A C 1
ATOM 1239 O O . PRO A 1 183 ? 40.627 41.525 54.912 1.00 18.84 164 PRO A O 1
ATOM 1243 N N . GLU A 1 184 ? 38.957 40.407 53.842 1.00 17.01 165 GLU A N 1
ATOM 1244 C CA . GLU A 1 184 ? 37.903 41.409 53.993 1.00 17.12 165 GLU A CA 1
ATOM 1245 C C . GLU A 1 184 ? 36.969 40.952 55.098 1.00 17.09 165 GLU A C 1
ATOM 1246 O O . GLU A 1 184 ? 36.210 39.985 54.969 1.00 18.35 165 GLU A O 1
ATOM 1252 N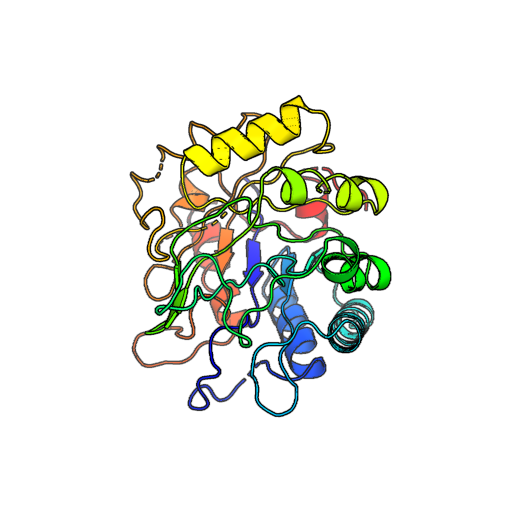 N . LEU A 1 185 ? 37.068 41.662 56.212 1.00 17.55 166 LEU A N 1
ATOM 1253 C CA . LEU A 1 185 ? 36.354 41.311 57.434 1.00 18.01 166 LEU A CA 1
ATOM 1254 C C . LEU A 1 185 ? 34.948 41.858 57.343 1.00 18.87 166 LEU A C 1
ATOM 1255 O O . LEU A 1 185 ? 34.708 43.073 57.481 1.00 17.36 166 LEU A O 1
ATOM 1260 N N . GLU A 1 186 ? 34.026 40.931 57.122 1.00 17.79 167 GLU A N 1
ATOM 1261 C CA . GLU A 1 186 ? 32.609 41.256 56.944 1.00 17.65 167 GLU A CA 1
ATOM 1262 C C . GLU A 1 186 ? 31.908 41.270 58.302 1.00 18.88 167 GLU A C 1
ATOM 1263 O O . GLU A 1 186 ? 31.875 40.278 59.033 1.00 18.78 167 GLU A O 1
ATOM 1269 N N . VAL A 1 187 ? 31.346 42.432 58.599 1.00 18.44 168 VAL A N 1
ATOM 1270 C CA . VAL A 1 187 ? 30.721 42.720 59.905 1.00 19.32 168 VAL A CA 1
ATOM 1271 C C . VAL A 1 187 ? 29.252 43.116 59.819 1.00 20.14 168 VAL A C 1
ATOM 1272 O O . VAL A 1 187 ? 28.810 43.831 58.903 1.00 18.72 168 VAL A O 1
ATOM 1276 N N . PHE A 1 188 ? 28.487 42.584 60.776 1.00 18.13 169 PHE A N 1
ATOM 1277 C CA . PHE A 1 188 ? 27.023 42.739 60.818 1.00 18.92 169 PHE A CA 1
ATOM 1278 C C . PHE A 1 188 ? 26.539 43.483 62.046 1.00 18.82 169 PHE A C 1
ATOM 1279 O O . PHE A 1 188 ? 25.336 43.679 62.240 1.00 19.93 169 PHE A O 1
ATOM 1287 N N . SER A 1 189 ? 27.497 43.884 62.878 1.00 18.16 170 SER A N 1
ATOM 1288 C CA . SER A 1 189 ? 27.212 44.468 64.202 1.00 17.22 170 SER A CA 1
ATOM 1289 C C . SER A 1 189 ? 28.436 45.150 64.781 1.00 17.95 170 SER A C 1
ATOM 1290 O O . SER A 1 189 ? 29.521 44.935 64.310 1.00 17.15 170 SER A O 1
ATOM 1293 N N . PRO A 1 190 ? 28.262 45.935 65.834 1.00 17.73 171 PRO A N 1
ATOM 1294 C CA . PRO A 1 190 ? 29.446 46.547 66.474 1.00 17.43 171 PRO A CA 1
ATOM 1295 C C . PRO A 1 190 ? 30.320 45.481 67.142 1.00 17.25 171 PRO A C 1
ATOM 1296 O O . PRO A 1 190 ? 31.537 45.566 67.165 1.00 19.20 171 PRO A O 1
ATOM 1300 N N . GLY A 1 191 ? 29.652 44.482 67.682 1.00 17.90 172 GLY A N 1
ATOM 1301 C CA . GLY A 1 191 ? 30.323 43.362 68.331 1.00 18.46 172 GLY A CA 1
ATOM 1302 C C . GLY A 1 191 ? 31.271 42.663 67.387 1.00 19.21 172 GLY A C 1
ATOM 1303 O O . GLY A 1 191 ? 32.378 42.284 67.749 1.00 17.50 172 GLY A O 1
ATOM 1304 N N . ASP A 1 192 ? 30.830 42.518 66.149 1.00 19.54 173 ASP A N 1
ATOM 1305 C CA . ASP A 1 192 ? 31.648 41.912 65.109 1.00 17.33 173 ASP A CA 1
ATOM 1306 C C . ASP A 1 192 ? 32.915 42.748 64.854 1.00 17.81 173 ASP A C 1
ATOM 1307 O O . ASP A 1 192 ? 34.008 42.210 64.651 1.00 17.86 173 ASP A O 1
ATOM 1312 N N . ILE A 1 193 ? 32.738 44.065 64.840 1.00 17.31 174 ILE A N 1
ATOM 1313 C CA . ILE A 1 193 ? 33.859 45.005 64.653 1.00 15.51 174 ILE A CA 1
ATOM 1314 C C . ILE A 1 193 ? 34.876 44.837 65.797 1.00 16.10 174 ILE A C 1
ATOM 1315 O O . ILE A 1 193 ? 36.090 44.836 65.585 1.00 18.28 174 ILE A O 1
ATOM 1320 N N . LEU A 1 194 ? 34.359 44.697 67.008 1.00 16.91 175 LEU A N 1
ATOM 1321 C CA . LEU A 1 194 ? 35.237 44.497 68.179 1.00 17.56 175 LEU A CA 1
ATOM 1322 C C . LEU A 1 194 ? 36.069 43.239 68.012 1.00 18.28 175 LEU A C 1
ATOM 1323 O O . LEU A 1 194 ? 37.272 43.215 68.335 1.00 19.08 175 LEU A O 1
ATOM 1328 N N . PHE A 1 195 ? 35.457 42.189 67.495 1.00 18.22 176 PHE A N 1
ATOM 1329 C CA . PHE A 1 195 ? 36.196 40.926 67.339 1.00 18.87 176 PHE A CA 1
ATOM 1330 C C . PHE A 1 195 ? 37.269 41.089 66.247 1.00 20.01 176 PHE A C 1
ATOM 1331 O O . PHE A 1 195 ? 38.372 40.559 66.348 1.00 19.51 176 PHE A O 1
ATOM 1339 N N . GLY A 1 196 ? 36.928 41.820 65.187 1.00 19.56 177 GLY A N 1
ATOM 1340 C CA . GLY A 1 196 ? 37.907 42.136 64.128 1.00 18.77 177 GLY A CA 1
ATOM 1341 C C . GLY A 1 196 ? 39.124 42.831 64.734 1.00 19.08 177 GLY A C 1
ATOM 1342 O O . GLY A 1 196 ? 40.274 42.553 64.391 1.00 19.69 177 GLY A O 1
ATOM 1343 N N . LYS A 1 197 ? 38.854 43.744 65.650 1.00 19.70 178 LYS A N 1
ATOM 1344 C CA . LYS A 1 197 ? 39.914 44.508 66.324 1.00 19.24 178 LYS A CA 1
ATOM 1345 C C . LYS A 1 197 ? 40.754 43.586 67.200 1.00 18.95 178 LYS A C 1
ATOM 1346 O O . LYS A 1 197 ? 41.968 43.754 67.336 1.00 19.91 178 LYS A O 1
ATOM 1352 N N . GLN A 1 198 ? 40.104 42.565 67.728 1.00 18.71 179 GLN A N 1
ATOM 1353 C CA . GLN A 1 198 ? 40.797 41.540 68.560 1.00 20.09 179 GLN A CA 1
ATOM 1354 C C . GLN A 1 198 ? 41.750 40.707 67.705 1.00 21.52 179 GLN A C 1
ATOM 1355 O O . GLN A 1 198 ? 42.863 40.385 68.114 1.00 22.43 179 GLN A O 1
ATOM 1361 N N . LEU A 1 199 ? 41.294 40.363 66.509 1.00 20.04 180 LEU A N 1
ATOM 1362 C CA . LEU A 1 199 ? 42.135 39.636 65.546 1.00 20.81 180 LEU A CA 1
ATOM 1363 C C . LEU A 1 199 ? 43.407 40.436 65.258 1.00 19.30 180 LEU A C 1
ATOM 1364 O O . LEU A 1 199 ? 44.510 39.890 65.183 1.00 22.63 180 LEU A O 1
ATOM 1369 N N . ILE A 1 200 ? 43.243 41.747 65.173 1.00 19.23 181 ILE A N 1
ATOM 1370 C CA . ILE A 1 200 ? 44.341 42.650 64.808 1.00 19.82 181 ILE A CA 1
ATOM 1371 C C . ILE A 1 200 ? 45.311 42.645 65.983 1.00 21.25 181 ILE A C 1
ATOM 1372 O O . ILE A 1 200 ? 46.529 42.521 65.828 1.00 20.65 181 ILE A O 1
ATOM 1377 N N . GLU A 1 201 ? 44.717 42.748 67.158 1.00 21.89 182 GLU A N 1
ATOM 1378 C CA . GLU A 1 201 ? 45.454 42.718 68.446 1.00 26.16 182 GLU A CA 1
ATOM 1379 C C . GLU A 1 201 ? 46.382 41.528 68.547 1.00 25.01 182 GLU A C 1
ATOM 1380 O O . GLU A 1 201 ? 47.531 41.613 69.004 1.00 26.43 182 GLU A O 1
ATOM 1386 N N . GLU A 1 202 ? 45.813 40.410 68.161 1.00 23.29 183 GLU A N 1
ATOM 1387 C CA . GLU A 1 202 ? 46.430 39.083 68.296 1.00 23.18 183 GLU A CA 1
ATOM 1388 C C . GLU A 1 202 ? 47.452 38.746 67.212 1.00 22.30 183 GLU A C 1
ATOM 1389 O O . GLU A 1 202 ? 47.984 37.637 67.139 1.00 24.38 183 GLU A O 1
ATOM 1395 N N . GLY A 1 203 ? 47.714 39.720 66.369 1.00 21.26 184 GLY A N 1
ATOM 1396 C CA . GLY A 1 203 ? 48.693 39.562 65.302 1.00 21.89 184 GLY A CA 1
ATOM 1397 C C . GLY A 1 203 ? 48.222 38.690 64.160 1.00 21.53 184 GLY A C 1
ATOM 1398 O O . GLY A 1 203 ? 49.019 38.070 63.486 1.00 22.79 184 GLY A O 1
ATOM 1399 N N . LEU A 1 204 ? 46.916 38.668 63.925 1.00 21.68 185 LEU A N 1
ATOM 1400 C CA . LEU A 1 204 ? 46.334 37.753 62.940 1.00 20.19 185 LEU A CA 1
ATOM 1401 C C . LEU A 1 204 ? 45.881 38.457 61.669 1.00 22.07 185 LEU A C 1
ATOM 1402 O O . LEU A 1 204 ? 45.392 37.824 60.740 1.00 20.06 185 LEU A O 1
ATOM 1407 N N . ILE A 1 205 ? 46.133 39.759 61.633 1.00 21.56 186 ILE A N 1
ATOM 1408 C CA . ILE A 1 205 ? 45.752 40.620 60.483 1.00 20.72 186 ILE A CA 1
ATOM 1409 C C . ILE A 1 205 ? 46.929 41.472 60.024 1.00 21.60 186 ILE A C 1
ATOM 1410 O O . ILE A 1 205 ? 47.354 42.403 60.692 1.00 22.14 186 ILE A O 1
ATOM 1415 N N . ASP A 1 206 ? 47.444 41.124 58.857 1.00 20.63 187 ASP A N 1
ATOM 1416 C CA . ASP A 1 206 ? 48.584 41.814 58.256 1.00 20.08 187 ASP A CA 1
ATOM 1417 C C . ASP A 1 206 ? 48.273 43.145 57.576 1.00 20.89 187 ASP A C 1
ATOM 1418 O O . ASP A 1 206 ? 47.228 43.369 56.962 1.00 19.74 187 ASP A O 1
ATOM 1423 N N . GLY A 1 207 ? 49.246 44.029 57.677 1.00 19.97 188 GLY A N 1
ATOM 1424 C CA . GLY A 1 207 ? 49.206 45.294 56.954 1.00 19.65 188 GLY A CA 1
ATOM 1425 C C . GLY A 1 207 ? 47.987 46.143 57.240 1.00 20.20 188 GLY A C 1
ATOM 1426 O O . GLY A 1 207 ? 47.525 46.272 58.390 1.00 21.49 188 GLY A O 1
ATOM 1427 N N . VAL A 1 208 ? 47.457 46.698 56.159 1.00 20.13 189 VAL A N 1
ATOM 1428 C CA . VAL A 1 208 ? 46.222 47.500 56.207 1.00 18.34 189 VAL A CA 1
ATOM 1429 C C . VAL A 1 208 ? 45.013 46.571 56.444 1.00 19.13 189 VAL A C 1
ATOM 1430 O O . VAL A 1 208 ? 44.696 45.748 55.596 1.00 18.75 189 VAL A O 1
ATOM 1434 N N . PRO A 1 209 ? 44.321 46.720 57.583 1.00 17.27 190 PRO A N 1
ATOM 1435 C CA . PRO A 1 209 ? 43.110 45.931 57.787 1.00 17.80 190 PRO A CA 1
ATOM 1436 C C . PRO A 1 209 ? 41.960 46.419 56.923 1.00 18.28 190 PRO A C 1
ATOM 1437 O O . PRO A 1 209 ? 41.811 47.611 56.695 1.00 19.53 190 PRO A O 1
ATOM 1441 N N . LEU A 1 210 ? 41.168 45.454 56.482 1.00 17.55 191 LEU A N 1
ATOM 1442 C CA . LEU A 1 210 ? 39.970 45.697 55.644 1.00 19.71 191 LEU A CA 1
ATOM 1443 C C . LEU A 1 210 ? 38.708 45.252 56.338 1.00 18.87 191 LEU A C 1
ATOM 1444 O O . LEU A 1 210 ? 38.522 44.071 56.633 1.00 18.64 191 LEU A O 1
ATOM 1449 N N . PHE A 1 211 ? 37.824 46.216 56.553 1.00 18.17 192 PHE A N 1
ATOM 1450 C CA . PHE A 1 211 ? 36.520 45.975 57.167 1.00 17.43 192 PHE A CA 1
ATOM 1451 C C . PHE A 1 211 ? 35.412 46.359 56.162 1.00 19.52 192 PHE A C 1
ATOM 1452 O O . PHE A 1 211 ? 35.499 47.365 55.452 1.00 21.61 192 PHE A O 1
ATOM 1460 N N . GLN A 1 212 ? 34.377 45.553 56.138 1.00 17.03 193 GLN A N 1
ATOM 1461 C CA . GLN A 1 212 ? 33.157 45.913 55.405 1.00 17.23 193 GLN A CA 1
ATOM 1462 C C . GLN A 1 212 ? 31.899 45.646 56.185 1.00 18.13 193 GLN A C 1
ATOM 1463 O O . GLN A 1 212 ? 31.644 44.541 56.653 1.00 17.64 193 GLN A O 1
ATOM 1477 N N . VAL A 1 214 ? 28.155 44.918 56.221 1.00 18.17 195 VAL A N 1
ATOM 1478 C CA . VAL A 1 214 ? 26.971 44.362 55.576 1.00 17.47 195 VAL A CA 1
ATOM 1479 C C . VAL A 1 214 ? 25.738 44.976 56.228 1.00 19.51 195 VAL A C 1
ATOM 1480 O O . VAL A 1 214 ? 25.480 44.777 57.421 1.00 20.10 195 VAL A O 1
ATOM 1484 N N . LEU A 1 215 ? 24.989 45.757 55.454 1.00 18.47 196 LEU A N 1
ATOM 1485 C CA . LEU A 1 215 ? 23.825 46.480 55.986 1.00 17.07 196 LEU A CA 1
ATOM 1486 C C . LEU A 1 215 ? 22.500 46.016 55.400 1.00 21.12 196 LEU A C 1
ATOM 1487 O O . LEU A 1 215 ? 22.350 45.828 54.216 1.00 20.68 196 LEU A O 1
ATOM 1492 N N . GLY A 1 216 ? 21.545 45.851 56.286 1.00 18.95 197 GLY A N 1
ATOM 1493 C CA . GLY A 1 216 ? 20.183 45.476 55.937 1.00 20.95 197 GLY A CA 1
ATOM 1494 C C . GLY A 1 216 ? 19.894 44.006 55.795 1.00 21.43 197 GLY A C 1
ATOM 1495 O O . GLY A 1 216 ? 18.828 43.614 55.305 1.00 24.25 197 GLY A O 1
ATOM 1496 N N . VAL A 1 217 ? 20.845 43.178 56.186 1.00 23.12 198 VAL A N 1
ATOM 1497 C CA . VAL A 1 217 ? 20.601 41.735 56.243 1.00 23.55 198 VAL A CA 1
ATOM 1498 C C . VAL A 1 217 ? 19.949 41.432 57.592 1.00 23.40 198 VAL A C 1
ATOM 1499 O O . VAL A 1 217 ? 20.300 42.020 58.621 1.00 23.80 198 VAL A O 1
ATOM 1503 N N . LEU A 1 218 ? 18.944 40.564 57.579 1.00 22.40 199 LEU A N 1
ATOM 1504 C CA . LEU A 1 218 ? 18.293 40.153 58.833 1.00 23.19 199 LEU A CA 1
ATOM 1505 C C . LEU A 1 218 ? 19.104 38.973 59.420 1.00 23.37 199 LEU A C 1
ATOM 1506 O O . LEU A 1 218 ? 19.445 38.041 58.678 1.00 23.04 199 LEU A O 1
ATOM 1511 N N . TRP A 1 219 ? 19.447 38.951 60.712 1.00 22.58 200 TRP A N 1
ATOM 1512 C CA . TRP A 1 219 ? 19.061 39.917 61.741 1.00 21.70 200 TRP A CA 1
ATOM 1513 C C . TRP A 1 219 ? 20.303 40.669 62.205 1.00 22.84 200 TRP A C 1
ATOM 1514 O O . TRP A 1 219 ? 20.731 40.562 63.362 1.00 20.71 200 TRP A O 1
ATOM 1525 N N . GLY A 1 220 ? 20.881 41.381 61.250 1.00 20.05 201 GLY A N 1
ATOM 1526 C CA . GLY A 1 220 ? 21.995 42.315 61.448 1.00 19.61 201 GLY A CA 1
ATOM 1527 C C . GLY A 1 220 ? 21.676 43.799 61.447 1.00 18.19 201 GLY A C 1
ATOM 1528 O O . GLY A 1 220 ? 20.516 44.220 61.505 1.00 18.14 201 GLY A O 1
ATOM 1529 N N . ALA A 1 221 ? 22.734 44.596 61.363 1.00 17.12 202 ALA A N 1
ATOM 1530 C CA . ALA A 1 221 ? 22.605 46.052 61.452 1.00 17.41 202 ALA A CA 1
ATOM 1531 C C . ALA A 1 221 ? 21.865 46.570 60.213 1.00 16.76 202 ALA A C 1
ATOM 1532 O O . ALA A 1 221 ? 22.138 46.123 59.105 1.00 17.53 202 ALA A O 1
ATOM 1534 N N . PRO A 1 222 ? 20.951 47.527 60.415 1.00 17.53 203 PRO A N 1
ATOM 1535 C CA . PRO A 1 222 ? 20.161 48.057 59.292 1.00 19.68 203 PRO A CA 1
ATOM 1536 C C . PRO A 1 222 ? 20.919 49.057 58.426 1.00 18.72 203 PRO A C 1
ATOM 1537 O O . PRO A 1 222 ? 21.934 49.658 58.811 1.00 17.81 203 PRO A O 1
ATOM 1541 N N . ALA A 1 223 ? 20.348 49.249 57.248 1.00 19.06 204 ALA A N 1
ATOM 1542 C CA . ALA A 1 223 ? 20.866 50.208 56.261 1.00 19.17 204 ALA A CA 1
ATOM 1543 C C . ALA A 1 223 ? 20.391 51.630 56.575 1.00 20.02 204 ALA A C 1
ATOM 1544 O O . ALA A 1 223 ? 19.398 52.106 56.034 1.00 21.10 204 ALA A O 1
ATOM 1546 N N . SER A 1 224 ? 21.094 52.305 57.468 1.00 17.75 205 SER A N 1
ATOM 1547 C CA . SER A 1 224 ? 20.826 53.694 57.758 1.00 17.82 205 SER A CA 1
ATOM 1548 C C . SER A 1 224 ? 22.132 54.460 57.874 1.00 19.61 205 SER A C 1
ATOM 1549 O O . SER A 1 224 ? 23.189 53.910 58.177 1.00 17.88 205 SER A O 1
ATOM 1552 N N . THR A 1 225 ? 22.032 55.751 57.644 1.00 18.13 206 THR A N 1
ATOM 1553 C CA . THR A 1 225 ? 23.183 56.644 57.825 1.00 16.23 206 THR A CA 1
ATOM 1554 C C . THR A 1 225 ? 23.723 56.577 59.265 1.00 16.73 206 THR A C 1
ATOM 1555 O O . THR A 1 225 ? 24.935 56.542 59.502 1.00 19.61 206 THR A O 1
ATOM 1559 N N . GLU A 1 226 ? 22.795 56.490 60.205 1.00 18.63 207 GLU A N 1
ATOM 1560 C CA . GLU A 1 226 ? 23.111 56.472 61.620 1.00 17.89 207 GLU A CA 1
ATOM 1561 C C . GLU A 1 226 ? 23.918 55.228 61.953 1.00 16.44 207 GLU A C 1
ATOM 1562 O O . GLU A 1 226 ? 24.872 55.269 62.746 1.00 17.30 207 GLU A O 1
ATOM 1568 N N . THR A 1 227 ? 23.547 54.120 61.321 1.00 15.97 208 THR A N 1
ATOM 1569 C CA . THR A 1 227 ? 24.224 52.860 61.552 1.00 18.71 208 THR A CA 1
ATOM 1570 C C . THR A 1 227 ? 25.647 52.966 61.050 1.00 17.75 208 THR A C 1
ATOM 1571 O O . THR A 1 227 ? 26.591 52.578 61.728 1.00 17.17 208 THR A O 1
ATOM 1583 N N . ILE A 1 229 ? 27.534 55.645 60.478 1.00 18.99 210 ILE A N 1
ATOM 1584 C CA . ILE A 1 229 ? 28.371 56.598 61.250 1.00 19.43 210 ILE A CA 1
ATOM 1585 C C . ILE A 1 229 ? 28.857 55.961 62.555 1.00 18.03 210 ILE A C 1
ATOM 1586 O O . ILE A 1 229 ? 30.029 56.049 62.944 1.00 19.01 210 ILE A O 1
ATOM 1591 N N . TYR A 1 230 ? 27.907 55.314 63.209 1.00 18.81 211 TYR A N 1
ATOM 1592 C CA . TYR A 1 230 ? 28.157 54.680 64.522 1.00 17.71 211 TYR A CA 1
ATOM 1593 C C . TYR A 1 230 ? 29.214 53.585 64.403 1.00 18.57 211 TYR A C 1
ATOM 1594 O O . TYR A 1 230 ? 30.213 53.559 65.143 1.00 18.28 211 TYR A O 1
ATOM 1603 N N . GLN A 1 231 ? 29.012 52.711 63.422 1.00 16.98 212 GLN A N 1
ATOM 1604 C CA . GLN A 1 231 ? 29.914 51.596 63.220 1.00 17.20 212 GLN A CA 1
ATOM 1605 C C . GLN A 1 231 ? 31.269 52.089 62.704 1.00 18.66 212 GLN A C 1
ATOM 1606 O O . GLN A 1 231 ? 32.312 51.548 63.052 1.00 18.74 212 GLN A O 1
ATOM 1612 N N . ARG A 1 232 ? 31.257 53.121 61.874 1.00 18.32 213 ARG A N 1
ATOM 1613 C CA . ARG A 1 232 ? 32.502 53.635 61.316 1.00 20.24 213 ARG A CA 1
ATOM 1614 C C . ARG A 1 232 ? 33.427 54.060 62.441 1.00 19.90 213 ARG A C 1
ATOM 1615 O O . ARG A 1 232 ? 34.640 53.854 62.402 1.00 19.59 213 ARG A O 1
ATOM 1623 N N . ASN A 1 233 ? 32.829 54.655 63.459 1.00 19.73 214 ASN A N 1
ATOM 1624 C CA A ASN A 1 233 ? 33.620 55.255 64.536 0.50 20.64 214 ASN A CA 1
ATOM 1625 C CA B ASN A 1 233 ? 33.587 55.231 64.586 0.50 21.66 214 ASN A CA 1
ATOM 1626 C C . ASN A 1 233 ? 34.292 54.190 65.420 1.00 20.39 214 ASN A C 1
ATOM 1627 O O . ASN A 1 233 ? 35.190 54.514 66.197 1.00 22.65 214 ASN A O 1
ATOM 1636 N N . LEU A 1 234 ? 33.870 52.933 65.258 1.00 17.27 215 LEU A N 1
ATOM 1637 C CA . LEU A 1 234 ? 34.472 51.782 65.979 1.00 16.12 215 LEU A CA 1
ATOM 1638 C C . LEU A 1 234 ? 35.624 51.158 65.216 1.00 19.35 215 LEU A C 1
ATOM 1639 O O . LEU A 1 234 ? 36.406 50.370 65.753 1.00 20.28 215 LEU A O 1
ATOM 1644 N N . ILE A 1 235 ? 35.701 51.491 63.942 1.00 19.85 216 ILE A N 1
ATOM 1645 C CA . ILE A 1 235 ? 36.739 50.911 63.052 1.00 22.07 216 ILE A CA 1
ATOM 1646 C C . ILE A 1 235 ? 38.102 51.594 63.269 1.00 20.82 216 ILE A C 1
ATOM 1647 O O . ILE A 1 235 ? 38.185 52.824 63.396 1.00 20.14 216 ILE A O 1
ATOM 1652 N N . PRO A 1 236 ? 39.186 50.805 63.343 1.00 22.29 217 PRO A N 1
ATOM 1653 C CA . PRO A 1 236 ? 40.497 51.452 63.551 1.00 22.84 217 PRO A CA 1
ATOM 1654 C C . PRO A 1 236 ? 40.864 52.495 62.512 1.00 23.86 217 PRO A C 1
ATOM 1655 O O . PRO A 1 236 ? 40.561 52.373 61.341 1.00 20.34 217 PRO A O 1
ATOM 1659 N N . ALA A 1 237 ? 41.530 53.537 62.984 1.00 24.59 218 ALA A N 1
ATOM 1660 C CA . ALA A 1 237 ? 41.873 54.669 62.122 1.00 25.68 218 ALA A CA 1
ATOM 1661 C C . ALA A 1 237 ? 42.747 54.294 60.925 1.00 25.73 218 ALA A C 1
ATOM 1662 O O . ALA A 1 237 ? 42.682 54.923 59.870 1.00 28.41 218 ALA A O 1
ATOM 1664 N N . ASN A 1 238 ? 43.535 53.254 61.086 1.00 25.11 219 ASN A N 1
ATOM 1665 C CA . ASN A 1 238 ? 44.498 52.844 60.044 1.00 26.15 219 ASN A CA 1
ATOM 1666 C C . ASN A 1 238 ? 43.913 51.858 59.034 1.00 24.70 219 ASN A C 1
ATOM 1667 O O . ASN A 1 238 ? 44.588 51.364 58.120 1.00 24.55 219 ASN A O 1
ATOM 1672 N N . ALA A 1 239 ? 42.647 51.561 59.227 1.00 21.87 220 ALA A N 1
ATOM 1673 C CA . ALA A 1 239 ? 41.977 50.559 58.413 1.00 20.76 220 ALA A CA 1
ATOM 1674 C C . ALA A 1 239 ? 41.248 51.209 57.263 1.00 20.67 220 ALA A C 1
ATOM 1675 O O . ALA A 1 239 ? 40.865 52.372 57.319 1.00 22.91 220 ALA A O 1
ATOM 1677 N N . GLN A 1 240 ? 41.092 50.435 56.199 1.00 19.07 221 GLN A N 1
ATOM 1678 C CA . GLN A 1 240 ? 40.160 50.783 55.127 1.00 19.65 221 GLN A CA 1
ATOM 1679 C C . GLN A 1 240 ? 38.827 50.137 55.466 1.00 20.21 221 GLN A C 1
ATOM 1680 O O . GLN A 1 240 ? 38.792 49.023 56.014 1.00 20.87 221 GLN A O 1
ATOM 1686 N N . TRP A 1 241 ? 37.737 50.858 55.201 1.00 19.52 222 TRP A N 1
ATOM 1687 C CA . TRP A 1 241 ? 36.395 50.318 55.429 1.00 17.50 222 TRP A CA 1
ATOM 1688 C C . TRP A 1 241 ? 35.487 50.589 54.248 1.00 18.80 222 TRP A C 1
ATOM 1689 O O . TRP A 1 241 ? 35.684 51.537 53.478 1.00 19.04 222 TRP A O 1
ATOM 1700 N N . ALA A 1 242 ? 34.523 49.701 54.120 1.00 18.89 223 ALA A N 1
ATOM 1701 C CA . ALA A 1 242 ? 33.443 49.792 53.117 1.00 18.13 223 ALA A CA 1
ATOM 1702 C C . ALA A 1 242 ? 32.110 49.479 53.781 1.00 17.37 223 ALA A C 1
ATOM 1703 O O . ALA A 1 242 ? 32.057 48.968 54.888 1.00 19.54 223 ALA A O 1
ATOM 1705 N N . ALA A 1 243 ? 31.038 49.819 53.084 1.00 16.96 224 ALA A N 1
ATOM 1706 C CA . ALA A 1 243 ? 29.691 49.499 53.522 1.00 16.88 224 ALA A CA 1
ATOM 1707 C C . ALA A 1 243 ? 28.847 49.301 52.277 1.00 17.81 224 ALA A C 1
ATOM 1708 O O . ALA A 1 243 ? 29.096 49.940 51.253 1.00 19.09 224 ALA A O 1
ATOM 1710 N N . PHE A 1 244 ? 27.917 48.369 52.345 1.00 16.25 225 PHE A N 1
ATOM 1711 C CA . PHE A 1 244 ? 26.978 48.189 51.230 1.00 15.97 225 PHE A CA 1
ATOM 1712 C C . PHE A 1 244 ? 25.590 47.790 51.694 1.00 17.34 225 PHE A C 1
ATOM 1713 O O . PHE A 1 244 ? 25.398 47.347 52.801 1.00 18.01 225 PHE A O 1
ATOM 1721 N N . GLY A 1 245 ? 24.633 48.025 50.814 1.00 16.36 226 GLY A N 1
ATOM 1722 C CA . GLY A 1 245 ? 23.280 47.608 51.005 1.00 17.34 226 GLY A CA 1
ATOM 1723 C C . GLY A 1 245 ? 22.740 46.724 49.889 1.00 16.80 226 GLY A C 1
ATOM 1724 O O . GLY A 1 245 ? 23.333 46.507 48.823 1.00 17.40 226 GLY A O 1
ATOM 1725 N N . ILE A 1 246 ? 21.566 46.231 50.178 1.00 19.04 227 ILE A N 1
ATOM 1726 C CA A ILE A 1 246 ? 20.870 45.250 49.349 0.70 19.16 227 ILE A CA 1
ATOM 1727 C CA B ILE A 1 246 ? 20.908 45.287 49.281 0.30 18.49 227 ILE A CA 1
ATOM 1728 C C . ILE A 1 246 ? 19.651 45.884 48.678 1.00 19.92 227 ILE A C 1
ATOM 1729 O O . ILE A 1 246 ? 18.992 46.755 49.250 1.00 17.23 227 ILE A O 1
ATOM 1738 N N . GLY A 1 247 ? 19.368 45.427 47.471 1.00 19.58 228 GLY A N 1
ATOM 1739 C CA . GLY A 1 247 ? 18.200 45.878 46.727 1.00 19.80 228 GLY A CA 1
ATOM 1740 C C . GLY A 1 247 ? 18.135 47.384 46.563 1.00 20.81 228 GLY A C 1
ATOM 1741 O O . GLY A 1 247 ? 19.071 48.017 46.083 1.00 17.92 228 GLY A O 1
ATOM 1742 N N . ARG A 1 248 ? 17.018 47.955 47.006 1.00 18.24 229 ARG A N 1
ATOM 1743 C CA A ARG A 1 248 ? 16.783 49.390 46.848 0.70 19.03 229 ARG A CA 1
ATOM 1744 C CA B ARG A 1 248 ? 16.770 49.391 46.853 0.30 17.95 229 ARG A CA 1
ATOM 1745 C C . ARG A 1 248 ? 17.726 50.227 47.683 1.00 19.06 229 ARG A C 1
ATOM 1746 O O . ARG A 1 248 ? 17.867 51.448 47.461 1.00 17.77 229 ARG A O 1
ATOM 1751 N N . ASP A 1 249 ? 18.379 49.579 48.649 1.00 18.41 230 ASP A N 1
ATOM 1752 C CA . ASP A 1 249 ? 19.385 50.265 49.462 1.00 17.82 230 ASP A CA 1
ATOM 1753 C C . ASP A 1 249 ? 20.803 50.259 48.900 1.00 15.34 230 ASP A C 1
ATOM 1754 O O . ASP A 1 249 ? 21.680 50.895 49.442 1.00 16.07 230 ASP A O 1
ATOM 1759 N N . GLN A 1 250 ? 20.993 49.613 47.772 1.00 17.21 231 GLN A N 1
ATOM 1760 C CA . GLN A 1 250 ? 22.343 49.481 47.211 1.00 15.85 231 GLN A CA 1
ATOM 1761 C C . GLN A 1 250 ? 22.931 50.858 46.874 1.00 14.96 231 GLN A C 1
ATOM 1762 O O . GLN A 1 250 ? 24.049 51.200 47.318 1.00 17.70 231 GLN A O 1
ATOM 1776 N N . PRO A 1 252 ? 21.802 54.113 47.611 1.00 16.99 233 PRO A N 1
ATOM 1777 C CA . PRO A 1 252 ? 21.903 54.980 48.795 1.00 17.16 233 PRO A CA 1
ATOM 1778 C C . PRO A 1 252 ? 23.090 54.640 49.697 1.00 16.77 233 PRO A C 1
ATOM 1779 O O . PRO A 1 252 ? 23.823 55.532 50.140 1.00 15.02 233 PRO A O 1
ATOM 1799 N N . ALA A 1 255 ? 26.441 55.706 48.069 1.00 17.39 236 ALA A N 1
ATOM 1800 C CA . ALA A 1 255 ? 26.687 57.155 48.113 1.00 15.39 236 ALA A CA 1
ATOM 1801 C C . ALA A 1 255 ? 27.063 57.570 49.540 1.00 16.27 236 ALA A C 1
ATOM 1802 O O . ALA A 1 255 ? 27.959 58.398 49.774 1.00 14.56 236 ALA A O 1
ATOM 1804 N N . GLN A 1 256 ? 26.390 56.960 50.497 1.00 16.05 237 GLN A N 1
ATOM 1805 C CA . GLN A 1 256 ? 26.565 57.321 51.920 1.00 18.04 237 GLN A CA 1
ATOM 1806 C C . GLN A 1 256 ? 27.952 56.928 52.397 1.00 17.13 237 GLN A C 1
ATOM 1807 O O . GLN A 1 256 ? 28.634 57.702 53.085 1.00 17.83 237 GLN A O 1
ATOM 1813 N N . ALA A 1 257 ? 28.414 55.768 51.950 1.00 16.52 238 ALA A N 1
ATOM 1814 C CA . ALA A 1 257 ? 29.785 55.326 52.261 1.00 16.80 238 ALA A CA 1
ATOM 1815 C C . ALA A 1 257 ? 30.804 56.272 51.641 1.00 16.78 238 ALA A C 1
ATOM 1816 O O . ALA A 1 257 ? 31.733 56.718 52.310 1.00 18.51 238 ALA A O 1
ATOM 1818 N N . ALA A 1 258 ? 30.611 56.612 50.371 1.00 16.46 239 ALA A N 1
ATOM 1819 C CA . ALA A 1 258 ? 31.539 57.522 49.673 1.00 16.31 239 ALA A CA 1
ATOM 1820 C C . ALA A 1 258 ? 31.649 58.828 50.447 1.00 17.82 239 ALA A C 1
ATOM 1821 O O . ALA A 1 258 ? 32.740 59.363 50.643 1.00 17.33 239 ALA A O 1
ATOM 1823 N N . LEU A 1 259 ? 30.500 59.312 50.894 1.00 17.09 240 LEU A N 1
ATOM 1824 C CA . LEU A 1 259 ? 30.423 60.609 51.585 1.00 16.83 240 LEU A CA 1
ATOM 1825 C C . LEU A 1 259 ? 31.153 60.619 52.955 1.00 18.46 240 LEU A C 1
ATOM 1826 O O . LEU A 1 259 ? 31.605 61.672 53.438 1.00 20.44 240 LEU A O 1
ATOM 1831 N N . LEU A 1 260 ? 31.284 59.443 53.537 1.00 17.21 241 LEU A N 1
ATOM 1832 C CA . LEU A 1 260 ? 31.814 59.260 54.923 1.00 17.30 241 LEU A CA 1
ATOM 1833 C C . LEU A 1 260 ? 33.255 58.759 54.954 1.00 18.46 241 LEU A C 1
ATOM 1834 O O . LEU A 1 260 ? 33.813 58.502 56.025 1.00 19.22 241 LEU A O 1
ATOM 1839 N N . GLY A 1 261 ? 33.838 58.639 53.768 1.00 17.46 242 GLY A N 1
ATOM 1840 C CA . GLY A 1 261 ? 35.243 58.220 53.592 1.00 19.19 242 GLY A CA 1
ATOM 1841 C C . GLY A 1 261 ? 35.490 56.737 53.436 1.00 18.04 242 GLY A C 1
ATOM 1842 O O . GLY A 1 261 ? 36.637 56.245 53.476 1.00 20.85 242 GLY A O 1
ATOM 1843 N N . GLY A 1 262 ? 34.392 56.020 53.244 1.00 16.25 243 GLY A N 1
ATOM 1844 C CA . GLY A 1 262 ? 34.443 54.559 53.009 1.00 17.35 243 GLY A CA 1
ATOM 1845 C C . GLY A 1 262 ? 34.513 54.190 51.546 1.00 18.43 243 GLY A C 1
ATOM 1846 O O . GLY A 1 262 ? 34.345 55.013 50.648 1.00 17.64 243 GLY A O 1
ATOM 1847 N N . ASN A 1 263 ? 34.858 52.934 51.325 1.00 15.04 244 ASN A N 1
ATOM 1848 C CA . ASN A 1 263 ? 34.812 52.360 49.993 1.00 16.56 244 ASN A CA 1
ATOM 1849 C C . ASN A 1 263 ? 33.448 51.731 49.793 1.00 17.31 244 ASN A C 1
ATOM 1850 O O . ASN A 1 263 ? 32.629 51.719 50.704 1.00 16.06 244 ASN A O 1
ATOM 1855 N N . VAL A 1 264 ? 33.205 51.272 48.569 1.00 16.24 245 VAL A N 1
ATOM 1856 C CA . VAL A 1 264 ? 31.863 50.913 48.126 1.00 15.67 245 VAL A CA 1
ATOM 1857 C C . VAL A 1 264 ? 31.788 49.600 47.376 1.00 16.57 245 VAL A C 1
ATOM 1858 O O . VAL A 1 264 ? 32.782 49.057 46.931 1.00 15.23 245 VAL A O 1
ATOM 1862 N N . ARG A 1 265 ? 30.547 49.119 47.247 1.00 14.89 246 ARG A N 1
ATOM 1863 C CA . ARG A 1 265 ? 30.253 47.857 46.588 1.00 16.79 246 ARG A CA 1
ATOM 1864 C C . ARG A 1 265 ? 28.871 47.919 45.942 1.00 17.62 246 ARG A C 1
ATOM 1865 O O . ARG A 1 265 ? 27.901 48.418 46.527 1.00 17.65 246 ARG A O 1
ATOM 1873 N N . VAL A 1 266 ? 28.845 47.442 44.709 1.00 15.48 247 VAL A N 1
ATOM 1874 C CA . VAL A 1 266 ? 27.623 47.155 43.984 1.00 16.57 247 VAL A CA 1
ATOM 1875 C C . VAL A 1 266 ? 27.692 45.779 43.348 1.00 16.74 247 VAL A C 1
ATOM 1876 O O . VAL A 1 266 ? 28.651 45.042 43.559 1.00 17.54 247 VAL A O 1
ATOM 1880 N N . GLY A 1 267 ? 26.655 45.442 42.580 1.00 17.43 248 GLY A N 1
ATOM 1881 C CA . GLY A 1 267 ? 26.615 44.152 41.889 1.00 17.00 248 GLY A CA 1
ATOM 1882 C C . GLY A 1 267 ? 25.351 43.345 42.038 1.00 16.69 248 GLY A C 1
ATOM 1883 O O . GLY A 1 267 ? 24.572 43.542 42.947 1.00 17.56 248 GLY A O 1
ATOM 1884 N N . LEU A 1 268 ? 25.217 42.372 41.137 1.00 17.12 249 LEU A N 1
ATOM 1885 C CA . LEU A 1 268 ? 24.037 41.508 41.080 1.00 16.47 249 LEU A CA 1
ATOM 1886 C C . LEU A 1 268 ? 23.911 40.569 42.289 1.00 17.32 249 LEU A C 1
ATOM 1887 O O . LEU A 1 268 ? 22.838 40.018 42.536 1.00 17.99 249 LEU A O 1
ATOM 1892 N N . GLU A 1 269 ? 25.017 40.389 43.020 1.00 17.80 250 GLU A N 1
ATOM 1893 C CA . GLU A 1 269 ? 24.990 39.629 44.267 1.00 16.39 250 GLU A CA 1
ATOM 1894 C C . GLU A 1 269 ? 24.008 40.270 45.250 1.00 18.75 250 GLU A C 1
ATOM 1895 O O . GLU A 1 269 ? 23.341 39.592 46.040 1.00 17.98 250 GLU A O 1
ATOM 1901 N N . ASP A 1 270 ? 23.905 41.592 45.172 1.00 17.61 251 ASP A N 1
ATOM 1902 C CA . ASP A 1 270 ? 23.208 42.408 46.179 1.00 17.46 251 ASP A CA 1
ATOM 1903 C C . ASP A 1 270 ? 21.884 43.024 45.713 1.00 16.71 251 ASP A C 1
ATOM 1904 O O . ASP A 1 270 ? 21.055 43.394 46.525 1.00 16.90 251 ASP A O 1
ATOM 1909 N N . ASN A 1 271 ? 21.731 43.132 44.403 1.00 16.00 252 ASN A N 1
ATOM 1910 C CA . ASN A 1 271 ? 20.606 43.805 43.783 1.00 19.29 252 ASN A CA 1
ATOM 1911 C C . ASN A 1 271 ? 20.509 43.448 42.323 1.00 17.18 252 ASN A C 1
ATOM 1912 O O . ASN A 1 271 ? 21.479 43.596 41.597 1.00 17.31 252 ASN A O 1
ATOM 1917 N N . LEU A 1 272 ? 19.334 42.980 41.894 1.00 17.62 253 LEU A N 1
ATOM 1918 C CA . LEU A 1 272 ? 19.135 42.611 40.489 1.00 16.79 253 LEU A CA 1
ATOM 1919 C C . LEU A 1 272 ? 18.677 43.739 39.552 1.00 18.90 253 LEU A C 1
ATOM 1920 O O . LEU A 1 272 ? 18.689 43.586 38.326 1.00 17.61 253 LEU A O 1
ATOM 1925 N N . TYR A 1 273 ? 18.260 44.862 40.131 1.00 18.79 254 TYR A N 1
ATOM 1926 C CA . TYR A 1 273 ? 17.500 45.885 39.396 1.00 20.04 254 TYR A CA 1
ATOM 1927 C C . TYR A 1 273 ? 18.189 47.228 39.197 1.00 22.24 254 TYR A C 1
ATOM 1928 O O . TYR A 1 273 ? 18.746 47.822 40.118 1.00 22.01 254 TYR A O 1
ATOM 1937 N N . LEU A 1 274 ? 18.081 47.708 37.960 1.00 20.73 255 LEU A N 1
ATOM 1938 C CA . LEU A 1 274 ? 18.649 49.009 37.596 1.00 23.34 255 LEU A CA 1
ATOM 1939 C C . LEU A 1 274 ? 17.661 50.040 38.101 1.00 26.99 255 LEU A C 1
ATOM 1940 O O . LEU A 1 274 ? 18.016 51.074 38.656 1.00 29.27 255 LEU A O 1
ATOM 1945 N N . SER A 1 275 ? 16.406 49.696 37.901 1.00 27.15 256 SER A N 1
ATOM 1946 C CA . SER A 1 275 ? 15.270 50.462 38.394 1.00 27.85 256 SER A CA 1
ATOM 1947 C C . SER A 1 275 ? 14.081 49.580 38.585 1.00 29.68 256 SER A C 1
ATOM 1948 O O . SER A 1 275 ? 14.125 48.376 38.339 1.00 29.70 256 SER A O 1
ATOM 1951 N N . ARG A 1 276 ? 12.993 50.195 39.011 1.00 31.05 257 ARG A N 1
ATOM 1952 C CA . ARG A 1 276 ? 11.788 49.418 39.323 1.00 30.72 257 ARG A CA 1
ATOM 1953 C C . ARG A 1 276 ? 11.354 48.619 38.094 1.00 30.42 257 ARG A C 1
ATOM 1954 O O . ARG A 1 276 ? 11.048 49.169 37.036 1.00 31.70 257 ARG A O 1
ATOM 1956 N N . GLY A 1 277 ? 11.358 47.304 38.264 1.00 29.46 258 GLY A N 1
ATOM 1957 C CA . GLY A 1 277 ? 10.953 46.370 37.233 1.00 28.71 258 GLY A CA 1
ATOM 1958 C C . GLY A 1 277 ? 11.928 46.176 36.081 1.00 28.68 258 GLY A C 1
ATOM 1959 O O . GLY A 1 277 ? 11.598 45.510 35.094 1.00 30.96 258 GLY A O 1
ATOM 1960 N N . VAL A 1 278 ? 13.115 46.762 36.184 1.00 23.69 259 VAL A N 1
ATOM 1961 C CA . VAL A 1 278 ? 14.118 46.650 35.099 1.00 19.78 259 VAL A CA 1
ATOM 1962 C C . VAL A 1 278 ? 15.394 46.007 35.609 1.00 18.38 259 VAL A C 1
ATOM 1963 O O . VAL A 1 278 ? 16.025 46.562 36.472 1.00 19.82 259 VAL A O 1
ATOM 1967 N N . PHE A 1 279 ? 15.751 44.847 35.060 1.00 17.27 260 PHE A N 1
ATOM 1968 C CA . PHE A 1 279 ? 16.977 44.162 35.462 1.00 17.60 260 PHE A CA 1
ATOM 1969 C C . PHE A 1 279 ? 18.239 44.897 34.966 1.00 18.36 260 PHE A C 1
ATOM 1970 O O . PHE A 1 279 ? 18.266 45.474 33.880 1.00 20.13 260 PHE A O 1
ATOM 1978 N N . ALA A 1 280 ? 19.251 44.845 35.816 1.00 17.09 261 ALA A N 1
ATOM 1979 C CA . ALA A 1 280 ? 20.591 45.413 35.558 1.00 17.65 261 ALA A CA 1
ATOM 1980 C C . ALA A 1 280 ? 21.611 44.374 35.116 1.00 17.64 261 ALA A C 1
ATOM 1981 O O . ALA A 1 280 ? 21.525 43.184 35.435 1.00 17.85 261 ALA A O 1
ATOM 1983 N N . THR A 1 281 ? 22.611 44.860 34.395 1.00 16.93 262 THR A N 1
ATOM 1984 C CA . THR A 1 281 ? 23.893 44.163 34.319 1.00 16.58 262 THR A CA 1
ATOM 1985 C C . THR A 1 281 ? 24.847 44.707 35.399 1.00 18.33 262 THR A C 1
ATOM 1986 O O . THR A 1 281 ? 24.685 45.813 35.914 1.00 15.55 262 THR A O 1
ATOM 1990 N N . ASN A 1 282 ? 25.881 43.934 35.700 1.00 16.10 263 ASN A N 1
ATOM 1991 C CA . ASN A 1 282 ? 26.919 44.376 36.634 1.00 16.42 263 ASN A CA 1
ATOM 1992 C C . ASN A 1 282 ? 27.563 45.651 36.139 1.00 15.44 263 ASN A C 1
ATOM 1993 O O . ASN A 1 282 ? 27.739 46.590 36.899 1.00 17.01 263 ASN A O 1
ATOM 1998 N N . GLY A 1 283 ? 27.842 45.712 34.842 1.00 15.58 264 GLY A N 1
ATOM 1999 C CA . GLY A 1 283 ? 28.436 46.911 34.247 1.00 16.02 264 GLY A CA 1
ATOM 2000 C C . GLY A 1 283 ? 27.615 48.155 34.450 1.00 14.95 264 GLY A C 1
ATOM 2001 O O . GLY A 1 283 ? 28.121 49.243 34.738 1.00 16.68 264 GLY A O 1
ATOM 2002 N N . GLN A 1 284 ? 26.312 47.994 34.323 1.00 16.36 265 GLN A N 1
ATOM 2003 C CA . GLN A 1 284 ? 25.422 49.149 34.467 1.00 16.50 265 GLN A CA 1
ATOM 2004 C C . GLN A 1 284 ? 25.449 49.670 35.910 1.00 15.70 265 GLN A C 1
ATOM 2005 O O . GLN A 1 284 ? 25.422 50.859 36.174 1.00 15.03 265 GLN A O 1
ATOM 2011 N N . LEU A 1 285 ? 25.508 48.750 36.841 1.00 14.48 266 LEU A N 1
ATOM 2012 C CA . LEU A 1 285 ? 25.527 49.093 38.277 1.00 16.15 266 LEU A CA 1
ATOM 2013 C C . LEU A 1 285 ? 26.820 49.819 38.625 1.00 14.76 266 LEU A C 1
ATOM 2014 O O . LEU A 1 285 ? 26.817 50.816 39.334 1.00 16.23 266 LEU A O 1
ATOM 2019 N N . VAL A 1 286 ? 27.931 49.315 38.083 1.00 15.18 267 VAL A N 1
ATOM 2020 C CA . VAL A 1 286 ? 29.234 49.945 38.262 1.00 16.41 267 VAL A CA 1
ATOM 2021 C C . VAL A 1 286 ? 29.218 51.344 37.657 1.00 15.47 267 VAL A C 1
ATOM 2022 O O . VAL A 1 286 ? 29.716 52.302 38.236 1.00 16.21 267 VAL A O 1
ATOM 2026 N N . GLU A 1 287 ? 28.639 51.465 36.469 1.00 17.42 268 GLU A N 1
ATOM 2027 C CA . GLU A 1 287 ? 28.622 52.751 35.754 1.00 17.92 268 GLU A CA 1
ATOM 2028 C C . GLU A 1 287 ? 27.852 53.788 36.544 1.00 17.58 268 GLU A C 1
ATOM 2029 O O . GLU A 1 287 ? 28.273 54.944 36.703 1.00 17.08 268 GLU A O 1
ATOM 2035 N N . ARG A 1 288 ? 26.752 53.351 37.128 1.00 17.26 269 ARG A N 1
ATOM 2036 C CA A ARG A 1 288 ? 25.876 54.257 37.901 0.50 17.27 269 ARG A CA 1
ATOM 2037 C CA B ARG A 1 288 ? 25.886 54.269 37.890 0.50 18.32 269 ARG A CA 1
ATOM 2038 C C . ARG A 1 288 ? 26.598 54.777 39.139 1.00 17.38 269 ARG A C 1
ATOM 2039 O O . ARG A 1 288 ? 26.575 55.965 39.438 1.00 17.97 269 ARG A O 1
ATOM 2054 N N . ALA A 1 289 ? 27.260 53.863 39.833 1.00 14.94 270 ALA A N 1
ATOM 2055 C CA . ALA A 1 289 ? 27.985 54.183 41.081 1.00 13.12 270 ALA A CA 1
ATOM 2056 C C . ALA A 1 289 ? 29.152 55.140 40.782 1.00 15.10 270 ALA A C 1
ATOM 2057 O O . ALA A 1 289 ? 29.402 56.134 41.471 1.00 16.82 270 ALA A O 1
ATOM 2059 N N . ARG A 1 290 ? 29.818 54.836 39.682 1.00 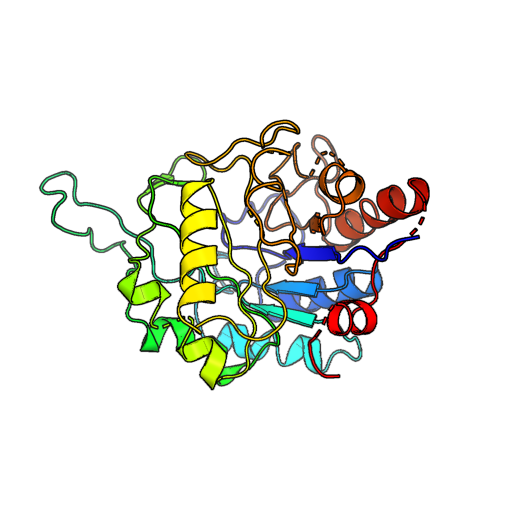16.85 271 ARG A N 1
ATOM 2060 C CA . ARG A 1 290 ? 30.977 55.636 39.225 1.00 16.33 271 ARG A CA 1
ATOM 2061 C C . ARG A 1 290 ? 30.576 57.071 38.914 1.00 15.62 271 ARG A C 1
ATOM 2062 O O . ARG A 1 290 ? 31.252 58.046 39.309 1.00 15.76 271 ARG A O 1
ATOM 2070 N N . THR A 1 291 ? 29.446 57.195 38.229 1.00 14.64 272 THR A N 1
ATOM 2071 C CA . THR A 1 291 ? 28.886 58.503 37.885 1.00 13.58 272 THR A CA 1
ATOM 2072 C C . THR A 1 291 ? 28.577 59.340 39.132 1.00 15.38 272 THR A C 1
ATOM 2073 O O . THR A 1 291 ? 28.930 60.516 39.228 1.00 15.61 272 THR A O 1
ATOM 2077 N N . VAL A 1 292 ? 27.951 58.701 40.109 1.00 14.97 273 VAL A N 1
ATOM 2078 C CA . VAL A 1 292 ? 27.644 59.355 41.372 1.00 15.28 273 VAL A CA 1
ATOM 2079 C C . VAL A 1 292 ? 28.929 59.830 42.069 1.00 15.17 273 VAL A C 1
ATOM 2080 O O . VAL A 1 292 ? 29.064 60.999 42.459 1.00 15.07 273 VAL A O 1
ATOM 2084 N N . ILE A 1 293 ? 29.888 58.932 42.189 1.00 15.01 274 ILE A N 1
ATOM 2085 C CA . ILE A 1 293 ? 31.182 59.227 42.866 1.00 16.18 274 ILE A CA 1
ATOM 2086 C C . ILE A 1 293 ? 31.903 60.418 42.209 1.00 17.60 274 ILE A C 1
ATOM 2087 O O . ILE A 1 293 ? 32.394 61.334 42.869 1.00 15.76 274 ILE A O 1
ATOM 2092 N N . GLU A 1 294 ? 31.910 60.406 40.887 1.00 15.64 275 GLU A N 1
ATOM 2093 C CA . GLU A 1 294 ? 32.535 61.490 40.116 1.00 16.94 275 GLU A CA 1
ATOM 2094 C C . GLU A 1 294 ? 31.775 62.811 40.290 1.00 16.31 275 GLU A C 1
ATOM 2095 O O . GLU A 1 294 ? 32.373 63.883 40.490 1.00 15.48 275 GLU A O 1
ATOM 2101 N N . HIS A 1 295 ? 30.448 62.729 40.257 1.00 14.42 276 HIS A N 1
ATOM 2102 C CA . HIS A 1 295 ? 29.600 63.925 40.396 1.00 15.97 276 HIS A CA 1
ATOM 2103 C C . HIS A 1 295 ? 29.801 64.549 41.801 1.00 14.68 276 HIS A C 1
ATOM 2104 O O . HIS A 1 295 ? 29.608 65.758 42.009 1.00 15.49 276 HIS A O 1
ATOM 2111 N N . LEU A 1 296 ? 30.200 63.715 42.767 1.00 13.92 277 LEU A N 1
ATOM 2112 C CA . LEU A 1 296 ? 30.413 64.194 44.152 1.00 15.16 277 LEU A CA 1
ATOM 2113 C C . LEU A 1 296 ? 31.837 64.712 44.386 1.00 18.65 277 LEU A C 1
ATOM 2114 O O . LEU A 1 296 ? 32.211 65.060 45.502 1.00 21.98 277 LEU A O 1
ATOM 2119 N N . GLY A 1 297 ? 32.628 64.687 43.333 1.00 16.23 278 GLY A N 1
ATOM 2120 C CA . GLY A 1 297 ? 33.935 65.325 43.342 1.00 18.09 278 GLY A CA 1
ATOM 2121 C C . GLY A 1 297 ? 35.064 64.365 43.623 1.00 20.21 278 GLY A C 1
ATOM 2122 O O . GLY A 1 297 ? 36.192 64.790 43.898 1.00 20.40 278 GLY A O 1
ATOM 2131 N N . SER A 1 299 ? 36.762 60.119 42.722 1.00 17.18 280 SER A N 1
ATOM 2132 C CA . SER A 1 299 ? 36.923 59.208 41.592 1.00 18.99 280 SER A CA 1
ATOM 2133 C C . SER A 1 299 ? 37.044 57.777 42.054 1.00 18.98 280 SER A C 1
ATOM 2134 O O . SER A 1 299 ? 37.215 57.507 43.219 1.00 21.42 280 SER A O 1
ATOM 2137 N N . VAL A 1 300 ? 36.916 56.879 41.098 1.00 19.46 281 VAL A N 1
ATOM 2138 C CA . VAL A 1 300 ? 36.968 55.463 41.388 1.00 17.95 281 VAL A CA 1
ATOM 2139 C C . VAL A 1 300 ? 38.386 54.959 41.149 1.00 19.01 281 VAL A C 1
ATOM 2140 O O . VAL A 1 300 ? 38.967 55.133 40.074 1.00 19.91 281 VAL A O 1
ATOM 2144 N N . ALA A 1 301 ? 38.919 54.329 42.183 1.00 17.73 282 ALA A N 1
ATOM 2145 C CA . ALA A 1 301 ? 40.263 53.740 42.113 1.00 18.89 282 ALA A CA 1
ATOM 2146 C C . ALA A 1 301 ? 40.382 52.706 40.997 1.00 17.59 282 ALA A C 1
ATOM 2147 O O . ALA A 1 301 ? 39.570 51.799 40.875 1.00 18.15 282 ALA A O 1
ATOM 2149 N N . THR A 1 302 ? 41.439 52.840 40.217 1.00 19.36 283 THR A N 1
ATOM 2150 C CA . THR A 1 302 ? 41.830 51.760 39.300 1.00 18.03 283 THR A CA 1
ATOM 2151 C C . THR A 1 302 ? 42.267 50.575 40.180 1.00 17.43 283 THR A C 1
ATOM 2152 O O . THR A 1 302 ? 42.528 50.753 41.374 1.00 18.68 283 THR A O 1
ATOM 2156 N N . PRO A 1 303 ? 42.376 49.359 39.605 1.00 18.19 284 PRO A N 1
ATOM 2157 C CA . PRO A 1 303 ? 42.839 48.219 40.399 1.00 17.21 284 PRO A CA 1
ATOM 2158 C C . PRO A 1 303 ? 44.185 48.467 41.074 1.00 16.81 284 PRO A C 1
ATOM 2159 O O . PRO A 1 303 ? 44.364 48.173 42.262 1.00 17.98 284 PRO A O 1
ATOM 2163 N N . ASP A 1 304 ? 45.088 49.102 40.344 1.00 17.30 285 ASP A N 1
ATOM 2164 C CA . ASP A 1 304 ? 46.440 49.373 40.881 1.00 18.30 285 ASP A CA 1
ATOM 2165 C C . ASP A 1 304 ? 46.415 50.425 41.981 1.00 18.08 285 ASP A C 1
ATOM 2166 O O . ASP A 1 304 ? 47.129 50.340 42.992 1.00 18.47 285 ASP A O 1
ATOM 2171 N N . GLU A 1 305 ? 45.566 51.430 41.801 1.00 17.81 286 GLU A N 1
ATOM 2172 C CA . GLU A 1 305 ? 45.357 52.446 42.842 1.00 17.88 286 GLU A CA 1
ATOM 2173 C C . GLU A 1 305 ? 44.780 51.823 44.111 1.00 19.13 286 GLU A C 1
ATOM 2174 O O . GLU A 1 305 ? 45.163 52.176 45.243 1.00 17.83 286 GLU A O 1
ATOM 2180 N N . ALA A 1 306 ? 43.844 50.892 43.919 1.00 18.10 287 ALA A N 1
ATOM 2181 C CA . ALA A 1 306 ? 43.221 50.196 45.048 1.00 18.53 287 ALA A CA 1
ATOM 2182 C C . ALA A 1 306 ? 44.258 49.329 45.754 1.00 18.41 287 ALA A C 1
ATOM 2183 O O . ALA A 1 306 ? 44.320 49.256 46.979 1.00 18.35 287 ALA A O 1
ATOM 2185 N N . ARG A 1 307 ? 45.112 48.696 44.960 1.00 18.38 288 ARG A N 1
ATOM 2186 C CA . ARG A 1 307 ? 46.203 47.886 45.546 1.00 18.61 288 ARG A CA 1
ATOM 2187 C C . ARG A 1 307 ? 47.081 48.767 46.423 1.00 19.74 288 ARG A C 1
ATOM 2188 O O . ARG A 1 307 ? 47.400 48.429 47.566 1.00 20.51 288 ARG A O 1
ATOM 2196 N N . ASP A 1 308 ? 47.431 49.934 45.904 1.00 20.63 289 ASP A N 1
ATOM 2197 C CA . ASP A 1 308 ? 48.287 50.870 46.658 1.00 20.27 289 ASP A CA 1
ATOM 2198 C C . ASP A 1 308 ? 47.642 51.318 47.988 1.00 18.70 289 ASP A C 1
ATOM 2199 O O . ASP A 1 308 ? 48.309 51.377 49.045 1.00 19.24 289 ASP A O 1
ATOM 2204 N N . ILE A 1 309 ? 46.351 51.637 47.925 1.00 16.65 290 ILE A N 1
ATOM 2205 C CA . ILE A 1 309 ? 45.561 52.052 49.093 1.00 18.33 290 ILE A CA 1
ATOM 2206 C C . ILE A 1 309 ? 45.551 50.929 50.156 1.00 20.29 290 ILE A C 1
ATOM 2207 O O . ILE A 1 309 ? 45.681 51.181 51.357 1.00 19.96 290 ILE A O 1
ATOM 2220 N N . GLY A 1 311 ? 47.724 48.472 50.425 1.00 22.72 292 GLY A N 1
ATOM 2221 C CA . GLY A 1 311 ? 49.086 47.965 50.675 1.00 22.41 292 GLY A CA 1
ATOM 2222 C C . GLY A 1 311 ? 49.355 46.590 50.077 1.00 23.46 292 GLY A C 1
ATOM 2223 O O . GLY A 1 311 ? 50.176 45.821 50.577 1.00 22.88 292 GLY A O 1
ATOM 2224 N N . LEU A 1 312 ? 48.638 46.279 49.011 1.00 22.63 293 LEU A N 1
ATOM 2225 C CA . LEU A 1 312 ? 48.884 45.065 48.233 1.00 22.89 293 LEU A CA 1
ATOM 2226 C C . LEU A 1 312 ? 50.016 45.339 47.243 1.00 25.96 293 LEU A C 1
ATOM 2227 O O . LEU A 1 312 ? 50.011 46.345 46.529 1.00 24.38 293 LEU A O 1
ATOM 2232 N N . SER A 1 313 ? 50.984 44.434 47.202 1.00 28.66 294 SER A N 1
ATOM 2233 C CA . SER A 1 313 ? 52.081 44.575 46.240 1.00 32.55 294 SER A CA 1
ATOM 2234 C C . SER A 1 313 ? 51.539 44.485 44.822 1.00 33.67 294 SER A C 1
ATOM 2235 O O . SER A 1 313 ? 50.546 43.818 44.548 1.00 30.79 294 SER A O 1
ATOM 2238 N N . ARG A 1 314 ? 52.163 45.211 43.916 1.00 36.00 295 ARG A N 1
ATOM 2239 C CA . ARG A 1 314 ? 51.784 45.086 42.505 1.00 39.36 295 ARG A CA 1
ATOM 2240 C C . ARG A 1 314 ? 52.596 43.972 41.889 1.00 41.96 295 ARG A C 1
ATOM 2241 O O . ARG A 1 314 ? 53.613 44.245 41.238 1.00 46.01 295 ARG A O 1
#

Solvent-accessible surface area: 12588 Å² total